Protein AF-A0A9P7G0F8-F1 (afdb_monomer_lite)

Sequence (333 aa):
MHGHRAARIDPLDLIQREEVAALDPKRYGLDDESKKYNVNGILWTKSLDDGVEQTEEWWTLGQITRHLRSVYVGRIAHEYMHSPSKTERLWFAHLLESEALPQAQDPASASAIEKKRHIHRLLARSEVLDNFLQLKFPNLKRYGLEGGESMIPALDSLFSSASLGGIGHIILGMPHRGRLNLLTDLLQFSPTALFNKIKGGSELPEDLGAEGDVLSHLVSSPTLNYGGTDPLKVSLLPNPSHLEAVNPVALGKTRAKQYSLLKTSPDDCELGDKVMCVQLHGDASFSGQGVIMEGLGLSVVSSSIDSSVANLDIQATYPTTPAVEQSISWSSA

Foldseek 3Di:
DCLLLQAAQDPVPPDDGDDDPVLDCVVVVQDFQADKDFCPPPAQAAAPPDDDPDDGDIHGNVRVSVLVCLQDRYNDHDDDPPPPDPVSVVVVRNVSSHVSPPDPPDCPDPVVVVLVVVLVVQLVLLVVVVVVCCVPPVPDPQLGCVVPSSVRSVVVVVQLVCQQLQAQEEQEEEFRHNPVSCCVRPQVNDPVLLVCVSVVHDNDDVVVVDDGDHSSQDWGFDFDDNPHPHTHTYTYHGDDNLFPPCVVVLFVVQLVVQVVVCVVDDPPDDQASHYAYEYEHELLCLQQPCVNVVSVVQCPDPSGRPHHYHYHYGHDDDPDDSVRRDPDDGSPD

Structure (mmCIF, N/CA/C/O backbone):
data_AF-A0A9P7G0F8-F1
#
_entry.id   AF-A0A9P7G0F8-F1
#
loop_
_atom_site.group_PDB
_atom_site.id
_atom_site.type_symbol
_atom_site.label_atom_id
_atom_site.label_alt_id
_atom_site.label_comp_id
_atom_site.label_asym_id
_atom_site.label_entity_id
_atom_site.label_seq_id
_atom_site.pdbx_PDB_ins_code
_atom_site.Cartn_x
_atom_site.Cartn_y
_atom_site.Cartn_z
_atom_site.occupancy
_atom_site.B_iso_or_equiv
_atom_site.auth_seq_id
_atom_site.auth_comp_id
_atom_site.auth_asym_id
_atom_site.auth_atom_id
_atom_site.pdbx_PDB_model_num
ATOM 1 N N . MET A 1 1 ? 7.052 0.122 -21.381 1.00 84.56 1 MET A N 1
ATOM 2 C CA . MET A 1 1 ? 5.606 -0.118 -21.626 1.00 84.56 1 MET A CA 1
ATOM 3 C C . MET A 1 1 ? 5.156 -1.530 -21.248 1.00 84.56 1 MET A C 1
ATOM 5 O O . MET A 1 1 ? 4.275 -1.627 -20.417 1.00 84.56 1 MET A O 1
ATOM 9 N N . HIS A 1 2 ? 5.728 -2.612 -21.799 1.00 92.12 2 HIS A N 1
ATOM 10 C CA . HIS A 1 2 ? 5.207 -3.982 -21.582 1.00 92.12 2 HIS A CA 1
ATOM 11 C C . HIS A 1 2 ? 5.994 -4.852 -20.586 1.00 92.12 2 HIS A C 1
ATOM 13 O O . HIS A 1 2 ? 5.715 -6.042 -20.473 1.00 92.12 2 HIS A O 1
ATOM 19 N N . GLY A 1 3 ? 6.982 -4.293 -19.879 1.00 91.00 3 GLY A N 1
ATOM 20 C CA . GLY A 1 3 ? 7.832 -5.070 -18.967 1.00 91.00 3 GLY A CA 1
ATOM 21 C C . GLY A 1 3 ? 7.060 -5.738 -17.825 1.00 91.00 3 GLY A C 1
ATOM 22 O O . GLY A 1 3 ? 7.330 -6.897 -17.520 1.00 91.00 3 GLY A O 1
ATOM 23 N N . HIS A 1 4 ? 6.029 -5.066 -17.293 1.00 90.94 4 HIS A N 1
ATOM 24 C CA . HIS A 1 4 ? 5.170 -5.579 -16.218 1.00 90.94 4 HIS A CA 1
ATOM 25 C C . HIS A 1 4 ? 4.582 -6.966 -16.526 1.00 90.94 4 HIS A C 1
ATOM 27 O O . HIS A 1 4 ? 4.508 -7.812 -15.642 1.00 90.94 4 HIS A O 1
ATOM 33 N N . ARG A 1 5 ? 4.253 -7.249 -17.796 1.00 90.31 5 ARG A N 1
ATOM 34 C CA . ARG A 1 5 ? 3.688 -8.540 -18.232 1.00 90.31 5 ARG A CA 1
ATOM 35 C C . ARG A 1 5 ? 4.656 -9.711 -18.057 1.00 90.31 5 ARG A C 1
ATOM 37 O O . ARG A 1 5 ? 4.222 -10.851 -17.948 1.00 90.31 5 ARG A O 1
ATOM 44 N N . ALA A 1 6 ? 5.960 -9.437 -18.051 1.00 91.25 6 ALA A N 1
ATOM 45 C CA . ALA A 1 6 ? 7.007 -10.439 -17.881 1.00 91.25 6 ALA A CA 1
ATOM 46 C C . ALA A 1 6 ? 7.604 -10.453 -16.457 1.00 91.25 6 ALA A C 1
ATOM 48 O O . ALA A 1 6 ? 8.442 -11.308 -16.161 1.00 91.25 6 ALA A O 1
ATOM 49 N N . ALA A 1 7 ? 7.219 -9.512 -15.589 1.00 90.50 7 ALA A N 1
ATOM 50 C CA . ALA A 1 7 ? 7.767 -9.368 -14.242 1.00 90.50 7 ALA A CA 1
ATOM 51 C C . ALA A 1 7 ? 7.328 -10.511 -13.314 1.00 90.50 7 ALA A C 1
ATOM 53 O O . ALA A 1 7 ? 6.212 -11.014 -13.410 1.00 90.50 7 ALA A O 1
ATOM 54 N N . ARG A 1 8 ? 8.196 -10.913 -12.380 1.00 89.00 8 ARG A N 1
ATOM 55 C CA . ARG A 1 8 ? 7.973 -12.022 -11.438 1.00 89.00 8 ARG A CA 1
ATOM 56 C C . ARG A 1 8 ? 7.353 -11.538 -10.131 1.00 89.00 8 ARG A C 1
ATOM 58 O O . ARG A 1 8 ? 8.048 -11.416 -9.127 1.00 89.00 8 ARG A O 1
ATOM 65 N N . ILE A 1 9 ? 6.057 -11.259 -10.177 1.00 88.62 9 ILE A N 1
ATOM 66 C CA . ILE A 1 9 ? 5.298 -10.666 -9.062 1.00 88.62 9 ILE A CA 1
ATOM 67 C C . ILE A 1 9 ? 4.368 -11.639 -8.327 1.00 88.62 9 ILE A C 1
ATOM 69 O O . ILE A 1 9 ? 3.873 -11.307 -7.261 1.00 88.62 9 ILE A O 1
ATOM 73 N N . ASP A 1 10 ? 4.156 -12.836 -8.874 1.00 88.75 10 ASP A N 1
ATOM 74 C CA . ASP A 1 10 ? 3.367 -13.894 -8.231 1.00 88.75 10 ASP A CA 1
ATOM 75 C C . ASP A 1 10 ? 4.274 -14.704 -7.284 1.00 88.75 10 ASP A C 1
ATOM 77 O O . ASP A 1 10 ? 5.183 -15.383 -7.776 1.00 88.75 10 ASP A O 1
ATOM 81 N N . PRO A 1 11 ? 4.074 -14.638 -5.954 1.00 87.19 11 PRO A N 1
ATOM 82 C CA . PRO A 1 11 ? 4.880 -15.390 -4.996 1.00 87.19 11 PRO A CA 1
ATOM 83 C C . PRO A 1 11 ? 4.592 -16.898 -5.014 1.00 87.19 11 PRO A C 1
ATOM 85 O O . PRO A 1 11 ? 5.414 -17.667 -4.515 1.00 87.19 11 PRO A O 1
ATOM 88 N N . LEU A 1 12 ? 3.454 -17.326 -5.569 1.00 87.62 12 LEU A N 1
ATOM 89 C CA . LEU A 1 12 ? 3.057 -18.732 -5.681 1.00 87.62 12 LEU A CA 1
ATOM 90 C C . LEU A 1 12 ? 3.463 -19.353 -7.026 1.00 87.62 12 LEU A C 1
ATOM 92 O O . LEU A 1 12 ? 3.422 -20.574 -7.162 1.00 87.62 12 LEU A O 1
ATOM 96 N N . ASP A 1 13 ? 3.854 -18.519 -7.995 1.00 85.25 13 ASP A N 1
ATOM 97 C CA . ASP A 1 13 ? 4.217 -18.903 -9.368 1.00 85.25 13 ASP A CA 1
ATOM 98 C C . ASP A 1 13 ? 3.146 -19.781 -10.052 1.00 85.25 13 ASP A C 1
ATOM 100 O O . ASP A 1 13 ? 3.443 -20.710 -10.802 1.00 85.25 13 ASP A O 1
ATOM 104 N N . LEU A 1 14 ? 1.870 -19.493 -9.770 1.00 83.81 14 LEU A N 1
ATOM 105 C CA . LEU A 1 14 ? 0.713 -20.188 -10.339 1.00 83.81 14 LEU A CA 1
ATOM 106 C C . LEU A 1 14 ? 0.370 -19.662 -11.735 1.00 83.81 14 LEU A C 1
ATOM 108 O O . LEU A 1 14 ? -0.161 -20.400 -12.568 1.00 83.81 14 LEU A O 1
ATOM 112 N N . ILE A 1 15 ? 0.653 -18.385 -11.999 1.00 79.12 15 ILE A N 1
ATOM 113 C CA . ILE A 1 15 ? 0.350 -17.741 -13.277 1.00 79.12 15 ILE A CA 1
ATOM 114 C C . ILE A 1 15 ? 1.418 -18.112 -14.312 1.00 79.12 15 ILE A C 1
ATOM 116 O O . ILE A 1 15 ? 2.555 -17.638 -14.258 1.00 79.12 15 ILE A O 1
ATOM 120 N N . GLN A 1 16 ? 1.032 -18.897 -15.322 1.00 76.12 16 GLN A N 1
ATOM 121 C CA . GLN A 1 16 ? 1.871 -19.102 -16.504 1.00 76.12 16 GLN A CA 1
ATOM 122 C C . GLN A 1 16 ? 1.967 -17.802 -17.304 1.00 76.12 16 GLN A C 1
ATOM 124 O O . GLN A 1 16 ? 0.974 -17.306 -17.836 1.00 76.12 16 GLN A O 1
ATOM 129 N N . ARG A 1 17 ? 3.176 -17.244 -17.394 1.00 78.69 17 ARG A N 1
ATOM 130 C CA . ARG A 1 17 ? 3.427 -16.022 -18.162 1.00 78.69 17 ARG A CA 1
ATOM 131 C C . ARG A 1 17 ? 3.793 -16.362 -19.597 1.00 78.69 17 ARG A C 1
ATOM 133 O O . ARG A 1 17 ? 4.791 -17.037 -19.842 1.00 78.69 17 ARG A O 1
ATOM 140 N N . GLU A 1 18 ? 3.004 -15.852 -20.533 1.00 81.44 18 GLU A N 1
ATOM 141 C CA . GLU A 1 18 ? 3.332 -15.920 -21.953 1.00 81.44 18 GLU A CA 1
ATOM 142 C C . GLU A 1 18 ? 4.575 -15.090 -22.280 1.00 81.44 18 GLU A C 1
ATOM 144 O O . GLU A 1 18 ? 4.886 -14.083 -21.632 1.00 81.44 18 GLU A O 1
ATOM 149 N N . GLU A 1 19 ? 5.275 -15.492 -23.338 1.00 83.38 19 GLU A N 1
ATOM 150 C CA . GLU A 1 19 ? 6.363 -14.694 -23.873 1.00 83.38 19 GLU A CA 1
ATOM 151 C C . GLU A 1 19 ? 5.829 -13.361 -24.414 1.00 83.38 19 GLU A C 1
ATOM 153 O O . GLU A 1 19 ? 4.961 -13.294 -25.288 1.00 83.38 19 GLU A O 1
ATOM 158 N N . VAL A 1 20 ? 6.369 -12.261 -23.897 1.00 91.50 20 VAL A N 1
ATOM 159 C CA . VAL A 1 20 ? 5.960 -10.924 -24.319 1.00 91.50 20 VAL A CA 1
AT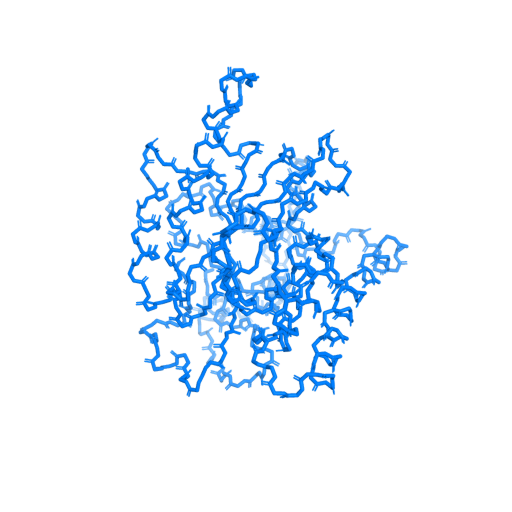OM 160 C C . VAL A 1 20 ? 6.731 -10.555 -25.581 1.00 91.50 20 VAL A C 1
ATOM 162 O O . VAL A 1 20 ? 7.825 -10.002 -25.509 1.00 91.50 20 VAL A O 1
ATOM 165 N N . ALA A 1 21 ? 6.134 -10.799 -26.749 1.00 91.25 21 ALA A N 1
ATOM 166 C CA . ALA A 1 21 ? 6.748 -10.539 -28.059 1.00 91.25 21 ALA A CA 1
ATOM 167 C C . ALA A 1 21 ? 7.187 -9.076 -28.295 1.00 91.25 21 ALA A C 1
ATOM 169 O O . ALA A 1 21 ? 7.933 -8.797 -29.228 1.00 91.25 21 ALA A O 1
ATOM 170 N N . ALA A 1 22 ? 6.700 -8.124 -27.493 1.00 91.06 22 ALA A N 1
ATOM 171 C CA . ALA A 1 22 ? 7.140 -6.726 -27.531 1.00 91.06 22 ALA A CA 1
ATOM 172 C C . ALA A 1 22 ? 8.469 -6.479 -26.787 1.00 91.06 22 ALA A C 1
ATOM 174 O O . ALA A 1 22 ? 9.010 -5.380 -26.852 1.00 91.06 22 ALA A O 1
ATOM 175 N N . LEU A 1 23 ? 8.980 -7.473 -26.054 1.00 91.62 23 LEU A N 1
ATOM 176 C CA . LEU A 1 23 ? 10.266 -7.417 -25.354 1.00 91.62 23 LEU A CA 1
ATOM 177 C C . LEU A 1 23 ? 11.395 -8.111 -26.130 1.00 91.62 23 LEU A C 1
ATOM 179 O O . LEU A 1 23 ? 12.522 -8.099 -25.643 1.00 91.62 23 LEU A O 1
ATOM 183 N N . ASP A 1 24 ? 11.112 -8.721 -27.288 1.00 91.81 24 ASP A N 1
ATOM 184 C CA . ASP A 1 24 ? 12.127 -9.335 -28.152 1.00 91.81 24 ASP A CA 1
ATOM 185 C C . ASP A 1 24 ? 12.817 -8.262 -29.019 1.00 91.81 24 ASP A C 1
ATOM 187 O O . ASP A 1 24 ? 12.178 -7.707 -29.923 1.00 91.81 24 ASP A O 1
ATOM 191 N N . PRO A 1 25 ? 14.115 -7.970 -28.797 1.00 91.50 25 PRO A N 1
ATOM 192 C CA . PRO A 1 25 ? 14.848 -6.974 -29.577 1.00 91.50 25 PRO A CA 1
ATOM 193 C C . PRO A 1 25 ? 14.917 -7.308 -31.076 1.00 91.50 25 PRO A C 1
ATOM 195 O O . PRO A 1 25 ? 14.911 -6.397 -31.911 1.00 91.50 25 PRO A O 1
ATOM 198 N N . LYS A 1 26 ? 14.893 -8.597 -31.447 1.00 92.50 26 LYS A N 1
ATOM 199 C CA . LYS A 1 26 ? 15.004 -9.040 -32.848 1.00 92.50 26 LYS A CA 1
ATOM 200 C C . LYS A 1 26 ? 13.856 -8.525 -33.705 1.00 92.50 26 LYS A C 1
ATOM 202 O O . LYS A 1 26 ? 14.052 -8.211 -34.878 1.00 92.50 26 LYS A O 1
ATOM 207 N N . ARG A 1 27 ? 12.673 -8.354 -33.110 1.00 92.62 27 ARG A N 1
ATOM 208 C CA . ARG A 1 27 ? 11.493 -7.791 -33.779 1.00 92.62 27 ARG A CA 1
ATOM 209 C C . ARG A 1 27 ? 11.703 -6.352 -34.257 1.00 92.62 27 ARG A C 1
ATOM 211 O O . ARG A 1 27 ? 11.019 -5.908 -35.175 1.00 92.62 27 ARG A O 1
ATOM 218 N N . TYR A 1 28 ? 12.653 -5.643 -33.657 1.00 91.94 28 TYR A N 1
ATOM 219 C CA . TYR A 1 28 ? 12.996 -4.261 -33.978 1.00 91.94 28 TYR A CA 1
ATOM 220 C C . TYR A 1 28 ? 14.284 -4.146 -34.808 1.00 91.94 28 TYR A C 1
ATOM 222 O O . TYR A 1 28 ? 14.810 -3.047 -34.967 1.00 91.94 28 TYR A O 1
ATOM 230 N N . GLY A 1 29 ? 14.806 -5.261 -35.336 1.00 92.62 29 GLY A N 1
ATOM 231 C CA . GLY A 1 29 ? 16.074 -5.279 -36.073 1.00 92.62 29 GLY A CA 1
ATOM 232 C C . GLY A 1 29 ? 17.306 -5.105 -35.178 1.00 92.62 29 GLY A C 1
ATOM 233 O O . GLY A 1 29 ? 18.357 -4.688 -35.660 1.00 92.62 29 GLY A O 1
ATOM 234 N N . LEU A 1 30 ? 17.172 -5.388 -33.876 1.00 93.12 30 LEU A N 1
ATOM 235 C CA . LEU A 1 30 ? 18.257 -5.373 -32.897 1.00 93.12 30 LEU A CA 1
ATOM 236 C C . LEU A 1 30 ? 18.639 -6.827 -32.579 1.00 93.12 30 LEU A C 1
ATOM 238 O O . LEU A 1 30 ? 18.080 -7.442 -31.675 1.00 93.12 30 LEU A O 1
ATOM 242 N N . ASP A 1 31 ? 19.545 -7.401 -33.364 1.00 92.44 31 ASP A N 1
ATOM 243 C CA . ASP A 1 31 ? 19.931 -8.819 -33.310 1.00 92.44 31 ASP A CA 1
ATOM 244 C C . ASP A 1 31 ? 21.357 -9.060 -32.782 1.00 92.44 31 ASP A C 1
ATOM 246 O O . ASP A 1 31 ? 21.613 -10.092 -32.161 1.00 92.44 31 ASP A O 1
ATOM 250 N N . ASP A 1 32 ? 22.269 -8.107 -32.980 1.00 93.19 32 ASP A N 1
ATOM 251 C CA . ASP A 1 32 ? 23.647 -8.169 -32.486 1.00 93.19 32 ASP A CA 1
ATOM 252 C C . ASP A 1 32 ? 23.777 -7.598 -31.064 1.00 93.19 32 ASP A C 1
ATOM 254 O O . ASP A 1 32 ? 23.796 -6.381 -30.854 1.00 93.19 32 ASP A O 1
ATOM 258 N N . GLU A 1 33 ? 23.921 -8.489 -30.077 1.00 92.50 33 GLU A N 1
ATOM 259 C CA . GLU A 1 33 ? 24.108 -8.126 -28.666 1.00 92.50 33 GLU A CA 1
ATOM 260 C C . GLU A 1 33 ? 25.383 -7.310 -28.398 1.00 92.50 33 GLU A C 1
ATOM 262 O O . GLU A 1 33 ? 25.433 -6.567 -27.415 1.00 92.50 33 GLU A O 1
ATOM 267 N N . SER A 1 34 ? 26.409 -7.433 -29.247 1.00 93.44 34 SER A N 1
ATOM 268 C CA 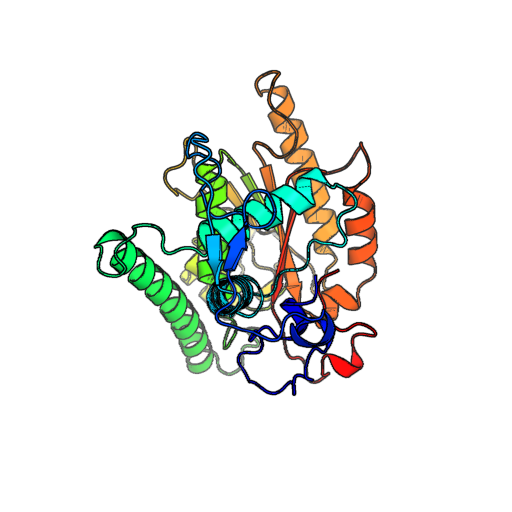. SER A 1 34 ? 27.708 -6.771 -29.080 1.00 93.44 34 SER A CA 1
ATOM 269 C C . SER A 1 34 ? 27.742 -5.358 -29.663 1.00 93.44 34 SER A C 1
ATOM 271 O O . SER A 1 34 ? 28.586 -4.541 -29.274 1.00 93.44 34 SER A O 1
ATOM 273 N N . LYS A 1 35 ? 26.798 -5.042 -30.558 1.00 95.12 35 LYS A N 1
ATOM 274 C CA . LYS A 1 35 ? 26.689 -3.730 -31.190 1.00 95.12 35 LYS A CA 1
ATOM 275 C C . LYS A 1 35 ? 26.401 -2.659 -30.146 1.00 95.12 35 LYS A C 1
ATOM 277 O O . LYS A 1 35 ? 25.535 -2.821 -29.284 1.00 95.12 35 LYS A O 1
ATOM 282 N N . LYS A 1 36 ? 27.153 -1.560 -30.228 1.00 94.19 36 LYS A N 1
ATOM 283 C CA . LYS A 1 36 ? 27.041 -0.422 -29.313 1.00 94.19 36 LYS A CA 1
ATOM 284 C C . LYS A 1 36 ? 26.079 0.630 -29.848 1.00 94.19 36 LYS A C 1
ATOM 286 O O . LYS A 1 36 ? 26.083 0.930 -31.040 1.00 94.19 36 LYS A O 1
ATOM 291 N N . TYR A 1 37 ? 25.315 1.216 -28.938 1.00 92.00 37 TYR A N 1
ATOM 292 C CA . TYR A 1 37 ? 24.358 2.282 -29.194 1.00 92.00 37 TYR A CA 1
ATOM 293 C C . TYR A 1 37 ? 24.617 3.430 -28.225 1.00 92.00 37 TYR A C 1
ATOM 295 O O . TYR A 1 37 ? 24.982 3.195 -27.071 1.00 92.00 37 TYR A O 1
ATOM 303 N N . ASN A 1 38 ? 24.432 4.658 -28.703 1.00 90.88 38 ASN A N 1
ATOM 304 C CA . ASN A 1 38 ? 24.418 5.832 -27.843 1.00 90.88 38 ASN A CA 1
ATOM 305 C C . ASN A 1 38 ? 23.118 5.807 -27.029 1.00 90.88 38 ASN A C 1
ATOM 307 O O . ASN A 1 38 ? 22.036 5.736 -27.615 1.00 90.88 38 ASN A O 1
ATOM 311 N N . VAL A 1 39 ? 23.230 5.807 -25.701 1.00 89.31 39 VAL A N 1
ATOM 312 C CA . VAL A 1 39 ? 22.077 5.715 -24.788 1.00 89.31 39 VAL A CA 1
ATOM 313 C C . VAL A 1 39 ? 21.631 7.073 -24.246 1.00 89.31 39 VAL A C 1
ATOM 315 O O . VAL A 1 39 ? 20.598 7.156 -23.580 1.00 89.31 39 VAL A O 1
ATOM 318 N N . ASN A 1 40 ? 22.356 8.147 -24.565 1.00 83.44 40 ASN A N 1
ATOM 319 C CA . ASN A 1 40 ? 22.060 9.486 -24.070 1.00 83.44 40 ASN A CA 1
ATOM 320 C C . ASN A 1 40 ? 20.680 9.964 -24.538 1.00 83.44 40 ASN A C 1
ATOM 322 O O . ASN A 1 40 ? 20.362 9.941 -25.727 1.00 83.44 40 ASN A O 1
ATOM 326 N N . GLY A 1 41 ? 19.860 10.423 -23.589 1.00 78.56 41 GLY A N 1
ATOM 327 C CA . GLY A 1 41 ? 18.493 10.882 -23.853 1.00 78.56 41 GLY A CA 1
ATOM 328 C C . GLY A 1 41 ? 17.498 9.762 -24.179 1.00 78.56 41 GLY A C 1
ATOM 329 O O . GLY A 1 41 ? 16.350 10.058 -24.508 1.00 78.56 41 GLY A O 1
ATOM 330 N N . ILE A 1 42 ? 17.930 8.498 -24.096 1.00 85.62 42 ILE A N 1
ATOM 331 C CA . ILE A 1 42 ? 17.096 7.309 -24.307 1.00 85.62 42 ILE A CA 1
ATOM 332 C C . ILE A 1 42 ? 16.960 6.517 -23.007 1.00 85.62 42 ILE A C 1
ATOM 334 O O . ILE A 1 42 ? 15.844 6.142 -22.660 1.00 85.62 42 ILE A O 1
ATOM 338 N N . LEU A 1 43 ? 18.076 6.273 -22.313 1.00 86.06 43 LEU A N 1
ATOM 339 C CA . LEU A 1 43 ? 18.111 5.645 -20.993 1.00 86.06 43 LEU A CA 1
ATOM 340 C C . LEU A 1 43 ? 18.551 6.656 -19.941 1.00 86.06 43 LEU A C 1
ATOM 342 O O . LEU A 1 43 ? 19.416 7.499 -20.200 1.00 86.06 43 LEU A O 1
ATOM 346 N N . TRP A 1 44 ? 18.001 6.529 -18.741 1.00 82.62 44 TRP A N 1
ATOM 347 C CA . TRP A 1 44 ? 18.357 7.371 -17.606 1.00 82.62 44 TRP A CA 1
ATOM 348 C C . TRP A 1 44 ? 19.330 6.632 -16.691 1.00 82.62 44 TRP A C 1
ATOM 350 O O . TRP A 1 44 ? 18.941 5.819 -15.859 1.00 82.62 44 TRP A O 1
ATOM 360 N N . THR A 1 45 ? 20.622 6.908 -16.862 1.00 73.00 45 THR A N 1
ATOM 361 C CA . THR A 1 45 ? 21.715 6.191 -16.181 1.00 73.00 45 THR A CA 1
ATOM 362 C C . THR A 1 45 ? 22.326 6.953 -15.002 1.00 73.00 45 THR A C 1
ATOM 364 O O . THR A 1 45 ? 23.262 6.471 -14.368 1.00 73.00 45 THR A O 1
ATOM 367 N N . LYS A 1 46 ? 21.818 8.147 -14.688 1.00 70.19 46 LYS A N 1
ATOM 368 C CA . LYS A 1 46 ? 22.322 9.008 -13.607 1.00 70.19 46 LYS A CA 1
ATOM 369 C C . LYS A 1 46 ? 21.176 9.453 -12.711 1.00 70.19 46 LYS A C 1
ATOM 371 O O . LYS A 1 46 ? 20.057 9.633 -13.200 1.00 70.19 46 LYS A O 1
ATOM 376 N N . SER A 1 47 ? 21.459 9.631 -11.420 1.00 62.16 47 SER A N 1
ATOM 377 C CA . SER A 1 47 ? 20.477 10.164 -10.473 1.00 62.16 47 SER A CA 1
ATOM 378 C C . SER A 1 47 ? 20.013 11.555 -10.917 1.00 62.16 47 SER A C 1
ATOM 380 O O . SER A 1 47 ? 20.760 12.278 -11.577 1.00 62.16 47 SER A O 1
ATOM 382 N N . LEU A 1 48 ? 18.789 11.939 -10.553 1.00 59.25 48 LEU A N 1
ATOM 383 C CA . LEU A 1 48 ? 18.240 13.277 -10.819 1.00 59.25 48 LEU A CA 1
ATOM 384 C C . LEU A 1 48 ? 19.107 14.404 -10.214 1.00 59.25 48 LEU A C 1
ATOM 386 O O . LEU A 1 48 ? 19.078 15.524 -10.721 1.00 59.25 48 LEU A O 1
ATOM 390 N N . ASP A 1 49 ? 19.897 14.089 -9.182 1.00 57.06 49 ASP A N 1
ATOM 391 C CA . ASP A 1 49 ? 20.719 15.041 -8.421 1.00 57.06 49 ASP A CA 1
ATOM 392 C C . ASP A 1 49 ? 22.151 15.220 -8.961 1.00 57.06 49 ASP A C 1
ATOM 394 O O . ASP A 1 49 ? 22.848 16.166 -8.583 1.00 57.06 49 ASP A O 1
ATOM 398 N N . ASP A 1 50 ? 22.609 14.336 -9.852 1.00 56.97 50 ASP A N 1
ATOM 399 C CA . ASP A 1 50 ? 23.972 14.383 -10.376 1.00 56.97 50 ASP A CA 1
ATOM 400 C C . ASP A 1 50 ? 24.039 15.353 -11.564 1.00 56.97 50 ASP A C 1
ATOM 402 O O . ASP A 1 50 ? 23.528 15.089 -12.655 1.00 56.97 50 ASP A O 1
ATOM 406 N N . GLY A 1 51 ? 24.679 16.505 -11.343 1.00 53.75 51 GLY A N 1
ATOM 407 C CA . GLY A 1 51 ? 24.890 17.543 -12.352 1.00 53.75 51 GLY A CA 1
ATOM 408 C C . GLY A 1 51 ? 25.376 16.990 -13.698 1.00 53.75 51 GLY A C 1
ATOM 409 O O . GLY A 1 51 ? 26.245 16.121 -13.782 1.00 53.75 51 GLY A O 1
ATOM 410 N N . VAL A 1 52 ? 24.789 17.504 -14.779 1.00 52.50 52 VAL A N 1
ATOM 411 C CA . VAL A 1 52 ? 24.930 16.942 -16.124 1.00 52.50 52 VAL A CA 1
ATOM 412 C C . VAL A 1 52 ? 26.268 17.339 -16.764 1.00 52.50 52 VAL A C 1
ATOM 414 O O . VAL A 1 52 ? 26.334 18.286 -17.545 1.00 52.50 52 VAL A O 1
ATOM 417 N N . GLU A 1 53 ? 27.333 16.575 -16.522 1.00 53.50 53 GLU A N 1
ATOM 418 C CA . GLU A 1 53 ? 28.401 16.451 -17.522 1.00 53.50 53 GLU A CA 1
ATOM 419 C C . GLU A 1 53 ? 27.977 15.402 -18.564 1.00 53.50 53 GLU A C 1
ATOM 421 O O . GLU A 1 53 ? 27.867 14.203 -18.281 1.00 53.50 53 GLU A O 1
ATOM 426 N N . GLN A 1 54 ? 27.669 15.882 -19.776 1.00 56.56 54 GLN A N 1
ATOM 427 C CA . GLN A 1 54 ? 27.271 15.062 -20.924 1.00 56.56 54 GLN A CA 1
ATOM 428 C C . GLN A 1 54 ? 28.501 14.420 -21.572 1.00 56.56 54 GLN A C 1
ATOM 430 O O . GLN A 1 54 ? 28.974 14.857 -22.620 1.00 56.56 54 GLN A O 1
ATOM 435 N N . THR A 1 55 ? 29.037 13.374 -20.953 1.00 61.19 55 THR A N 1
ATOM 436 C CA . THR A 1 55 ? 29.882 12.425 -21.677 1.00 61.19 55 THR A CA 1
ATOM 437 C C . THR A 1 55 ? 28.996 11.520 -22.536 1.00 61.19 55 THR A C 1
ATOM 439 O O . THR A 1 55 ? 27.879 11.168 -22.154 1.00 61.19 55 THR A O 1
ATOM 442 N N . GLU A 1 56 ? 29.447 11.178 -23.744 1.00 74.56 56 GLU A N 1
ATOM 443 C CA . GLU A 1 56 ? 28.725 10.215 -24.578 1.00 74.56 56 GLU A CA 1
ATOM 444 C C . GLU A 1 56 ? 28.775 8.820 -23.947 1.00 74.56 56 GLU A C 1
ATOM 446 O O . GLU A 1 56 ? 29.844 8.208 -23.875 1.00 74.56 56 GLU A O 1
ATOM 451 N N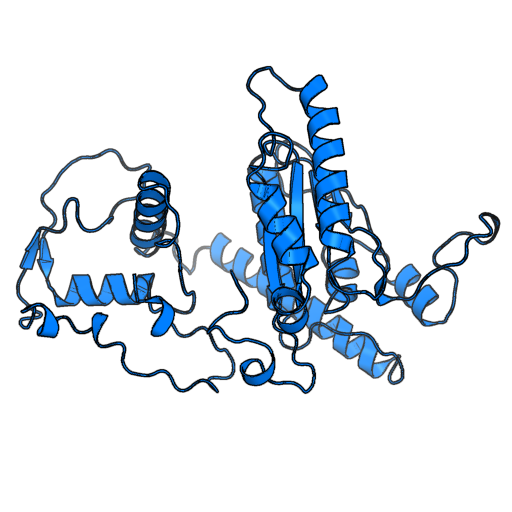 . GLU A 1 57 ? 27.627 8.298 -23.507 1.00 85.38 57 GLU A N 1
ATOM 452 C CA . GLU A 1 57 ? 27.530 6.935 -22.995 1.00 85.38 57 GLU A CA 1
ATOM 453 C C . GLU A 1 57 ? 27.112 5.976 -24.111 1.00 85.38 57 GLU A C 1
ATOM 455 O O . GLU A 1 57 ? 26.082 6.129 -24.771 1.00 85.38 57 GLU A O 1
ATOM 460 N N . TRP A 1 58 ? 27.941 4.955 -24.318 1.00 90.62 58 TRP A N 1
ATOM 461 C CA . TRP A 1 58 ? 27.752 3.948 -25.356 1.00 90.62 58 TRP A CA 1
ATOM 462 C C . TRP A 1 58 ? 27.664 2.563 -24.732 1.00 90.62 58 TRP A C 1
ATOM 464 O O . TRP A 1 58 ? 28.638 2.076 -24.150 1.00 90.62 58 TRP A O 1
ATOM 474 N N . TRP A 1 59 ? 26.515 1.908 -24.867 1.00 92.56 59 TRP A N 1
ATOM 475 C CA . TRP A 1 59 ? 26.269 0.581 -24.300 1.00 92.56 59 TRP A CA 1
ATOM 476 C C . TRP A 1 59 ? 26.041 -0.445 -25.401 1.00 92.56 59 TRP A C 1
ATOM 478 O O . TRP A 1 59 ? 25.464 -0.152 -26.446 1.00 92.56 59 TRP A O 1
ATOM 488 N N . THR A 1 60 ? 26.491 -1.672 -25.161 1.00 95.19 60 THR A N 1
ATOM 489 C CA . THR A 1 60 ? 26.138 -2.824 -25.999 1.00 95.19 60 THR A CA 1
ATOM 490 C C . THR A 1 60 ? 24.647 -3.143 -25.861 1.00 95.19 60 THR A C 1
ATOM 492 O O . THR A 1 60 ? 24.063 -2.937 -24.793 1.00 95.19 60 THR A O 1
ATOM 495 N N . LEU A 1 61 ? 24.017 -3.691 -26.902 1.00 94.31 61 LEU A N 1
ATOM 496 C CA . LEU A 1 61 ? 22.618 -4.136 -26.830 1.00 94.31 61 LEU A CA 1
ATOM 497 C C . LEU A 1 61 ? 22.386 -5.129 -25.680 1.00 94.31 61 LEU A C 1
ATOM 499 O O . LEU A 1 61 ? 21.353 -5.065 -25.010 1.00 94.31 61 LEU A O 1
ATOM 503 N N . GLY A 1 62 ? 23.360 -5.998 -25.394 1.00 93.94 62 GLY A N 1
ATOM 504 C CA . GLY A 1 62 ? 23.313 -6.902 -24.244 1.00 93.94 62 GLY A CA 1
ATOM 505 C C . GLY A 1 62 ? 23.271 -6.168 -22.895 1.00 93.94 62 GLY A C 1
ATOM 506 O O . GLY A 1 62 ? 22.522 -6.568 -22.002 1.00 93.94 62 GLY A O 1
ATOM 507 N N . GLN A 1 63 ? 24.020 -5.069 -22.738 1.00 92.38 63 GLN A N 1
ATOM 508 C CA . GLN A 1 63 ? 23.968 -4.221 -21.535 1.00 92.38 63 GLN A CA 1
ATOM 509 C C . GLN A 1 63 ? 22.614 -3.519 -21.398 1.00 92.38 63 GLN A C 1
ATOM 511 O O . GLN A 1 63 ? 22.003 -3.594 -20.333 1.00 92.38 63 GLN A O 1
ATOM 516 N N . ILE A 1 64 ? 22.123 -2.913 -22.484 1.00 92.56 64 ILE A N 1
ATOM 517 C CA . ILE A 1 64 ? 20.820 -2.230 -22.528 1.00 92.56 64 ILE A CA 1
ATOM 518 C C . ILE A 1 64 ? 19.703 -3.200 -22.134 1.00 92.56 64 ILE A C 1
ATOM 520 O O . ILE A 1 64 ? 18.919 -2.930 -21.226 1.00 92.56 64 ILE A O 1
ATOM 524 N N . THR A 1 65 ? 19.671 -4.372 -22.769 1.00 92.19 65 THR A N 1
ATOM 525 C CA . THR A 1 65 ? 18.644 -5.390 -22.526 1.00 92.19 65 THR A CA 1
ATOM 526 C C . THR A 1 65 ? 18.686 -5.887 -21.086 1.00 92.19 65 THR A C 1
ATOM 528 O O . THR A 1 65 ? 17.645 -6.020 -20.446 1.00 92.19 65 THR A O 1
ATOM 531 N N . ARG A 1 66 ? 19.880 -6.144 -20.538 1.00 91.81 66 ARG A N 1
ATOM 532 C CA . ARG A 1 66 ? 20.030 -6.602 -19.152 1.00 91.81 66 ARG A CA 1
ATOM 533 C C . ARG A 1 66 ? 19.542 -5.558 -18.152 1.00 91.81 66 ARG A C 1
ATOM 535 O O . ARG A 1 66 ? 18.824 -5.924 -17.228 1.00 91.81 66 ARG A O 1
ATOM 542 N N . HIS A 1 67 ? 19.900 -4.294 -18.361 1.00 90.81 67 HIS A N 1
ATOM 543 C CA . HIS A 1 67 ? 19.487 -3.187 -17.503 1.00 90.81 67 HIS A CA 1
ATOM 544 C C . HIS A 1 67 ? 17.967 -2.976 -17.534 1.00 90.81 67 HIS A C 1
ATOM 546 O O . HIS A 1 67 ? 17.308 -3.026 -16.499 1.00 90.81 67 HIS A O 1
ATOM 552 N N . LEU A 1 68 ? 17.368 -2.866 -18.723 1.00 91.69 68 LEU A N 1
ATOM 553 C CA . LEU A 1 68 ? 15.916 -2.705 -18.849 1.00 91.69 68 LEU A CA 1
ATOM 554 C C . LEU A 1 68 ? 15.144 -3.894 -18.263 1.00 91.69 68 LEU A C 1
ATOM 556 O O . LEU A 1 68 ? 14.078 -3.716 -17.674 1.00 91.69 68 LEU A O 1
ATOM 560 N N . ARG A 1 69 ? 15.680 -5.117 -18.373 1.00 90.94 69 ARG A N 1
ATOM 561 C CA . ARG A 1 69 ? 15.079 -6.293 -17.728 1.00 90.94 69 ARG A CA 1
ATOM 562 C C . ARG A 1 69 ? 15.211 -6.261 -16.208 1.00 90.94 69 ARG A C 1
ATOM 564 O O . ARG A 1 69 ? 14.265 -6.672 -15.545 1.00 90.94 69 ARG A O 1
ATOM 571 N N . SER A 1 70 ? 16.318 -5.774 -15.643 1.00 89.75 70 SER A N 1
ATOM 572 C CA . SER A 1 70 ? 16.421 -5.626 -14.184 1.00 89.75 70 SER A CA 1
ATOM 573 C C . SER A 1 70 ? 15.466 -4.566 -13.636 1.00 89.75 70 SER A C 1
ATOM 575 O O . SER A 1 70 ? 14.928 -4.767 -12.552 1.00 89.75 70 SER A O 1
ATOM 577 N N . VAL A 1 71 ? 15.211 -3.496 -14.397 1.00 89.94 71 VAL A N 1
ATOM 578 C CA . VAL A 1 71 ? 14.274 -2.419 -14.030 1.00 89.94 71 VAL A CA 1
ATOM 579 C C . VAL A 1 71 ? 12.818 -2.888 -14.139 1.00 89.94 71 VAL A C 1
ATOM 581 O O . VAL A 1 71 ? 12.047 -2.808 -13.186 1.00 89.94 71 VAL A O 1
ATOM 584 N N . TYR A 1 72 ? 12.421 -3.393 -15.311 1.00 91.69 72 TYR A N 1
ATOM 585 C CA . TYR A 1 72 ? 11.006 -3.566 -15.660 1.00 91.69 72 TYR A CA 1
ATOM 586 C C . TYR A 1 72 ? 10.492 -5.007 -15.589 1.00 91.69 72 TYR A C 1
ATOM 588 O O . TYR A 1 72 ? 9.286 -5.217 -15.701 1.00 91.69 72 TYR A O 1
ATOM 596 N N . VAL A 1 73 ? 11.378 -5.998 -15.441 1.00 91.19 73 VAL A N 1
ATOM 597 C CA . VAL A 1 73 ? 11.056 -7.443 -15.459 1.00 91.19 73 VAL A CA 1
ATOM 598 C C . VAL A 1 73 ? 11.533 -8.120 -14.158 1.00 91.19 73 VAL A C 1
ATOM 600 O O . VAL A 1 73 ? 11.834 -9.313 -14.111 1.00 91.19 73 VAL A O 1
ATOM 603 N N . GLY A 1 74 ? 11.633 -7.337 -13.082 1.00 88.12 74 GLY A N 1
ATOM 604 C CA . GLY A 1 74 ? 12.081 -7.780 -11.764 1.00 88.12 74 GLY A CA 1
ATOM 605 C C . GLY A 1 74 ? 10.972 -8.416 -10.921 1.00 88.12 74 GLY A C 1
ATOM 606 O O . GLY A 1 74 ? 10.049 -9.042 -11.438 1.00 88.12 74 GLY A O 1
ATOM 607 N N . ARG A 1 75 ? 11.079 -8.251 -9.596 1.00 88.06 75 ARG A N 1
ATOM 608 C CA . ARG A 1 75 ? 10.057 -8.664 -8.610 1.00 88.06 75 ARG A CA 1
ATOM 609 C C . ARG A 1 75 ? 9.020 -7.577 -8.312 1.00 88.06 75 ARG A C 1
ATOM 611 O O . ARG A 1 75 ? 8.168 -7.763 -7.455 1.00 88.06 75 ARG A O 1
ATOM 618 N N . ILE A 1 76 ? 9.130 -6.447 -9.001 1.00 89.00 76 ILE A N 1
ATOM 619 C CA . ILE A 1 76 ? 8.196 -5.327 -8.959 1.00 89.00 76 ILE A CA 1
ATOM 620 C C . ILE A 1 76 ? 7.824 -5.031 -10.411 1.00 89.00 76 ILE A C 1
ATOM 622 O O . ILE A 1 76 ? 8.695 -4.997 -11.287 1.00 89.00 76 ILE A O 1
ATOM 626 N N . ALA A 1 77 ? 6.528 -4.885 -10.664 1.00 90.19 77 ALA A N 1
ATOM 627 C CA . ALA A 1 77 ? 5.968 -4.549 -11.963 1.00 90.19 77 ALA A CA 1
ATOM 628 C C . ALA A 1 77 ? 5.500 -3.092 -11.942 1.00 90.19 77 ALA A C 1
ATOM 630 O O . ALA A 1 77 ? 4.908 -2.652 -10.963 1.00 90.19 77 ALA A O 1
ATOM 631 N N . HIS A 1 78 ? 5.764 -2.355 -13.022 1.00 90.75 78 HIS A N 1
ATOM 632 C CA . HIS A 1 78 ? 5.468 -0.926 -13.100 1.00 90.75 78 HIS A CA 1
ATOM 633 C C . HIS A 1 78 ? 4.557 -0.634 -14.295 1.00 90.75 78 HIS A C 1
ATOM 635 O O . HIS A 1 78 ? 4.893 -0.968 -15.439 1.00 90.75 78 HIS A O 1
ATOM 641 N N . GLU A 1 79 ? 3.443 0.046 -14.037 1.00 91.69 79 GLU A N 1
ATOM 642 C CA . GLU A 1 79 ? 2.527 0.568 -15.048 1.00 91.69 79 GLU A CA 1
ATOM 643 C C . GLU A 1 79 ? 2.309 2.058 -14.812 1.00 91.69 79 GLU A C 1
ATOM 645 O O . GLU A 1 79 ? 1.687 2.462 -13.844 1.00 91.69 79 GLU A O 1
ATOM 650 N N . TYR A 1 80 ? 2.852 2.886 -15.701 1.00 92.31 80 TYR A N 1
ATOM 651 C CA . TYR A 1 80 ? 2.733 4.348 -15.611 1.00 92.31 80 TYR A CA 1
ATOM 652 C C . TYR A 1 80 ? 2.473 4.997 -16.976 1.00 92.31 80 TYR A C 1
ATOM 654 O O . TYR A 1 80 ? 2.232 6.195 -17.079 1.00 92.31 80 TYR A O 1
ATOM 662 N N . MET A 1 81 ? 2.504 4.213 -18.060 1.00 92.12 81 MET A N 1
ATOM 663 C CA . MET A 1 81 ? 2.329 4.733 -19.422 1.00 92.12 81 MET A CA 1
ATOM 664 C C . MET A 1 81 ? 0.898 5.206 -19.705 1.00 92.12 81 MET A C 1
ATOM 666 O O . MET A 1 81 ? 0.700 5.928 -20.680 1.00 92.12 81 MET A O 1
ATOM 670 N N . HIS A 1 82 ? -0.070 4.807 -18.875 1.00 88.88 82 HIS A N 1
ATOM 671 C CA . HIS A 1 82 ? -1.455 5.269 -18.940 1.00 88.88 82 HIS A CA 1
ATOM 672 C C . HIS A 1 82 ? -1.619 6.710 -18.427 1.00 88.88 82 HIS A C 1
ATOM 674 O O . HIS A 1 82 ? -2.597 7.356 -18.800 1.00 88.88 82 HIS A O 1
ATOM 680 N N . SER A 1 83 ? -0.676 7.235 -17.622 1.00 89.06 83 SER A N 1
ATOM 681 C CA . SER A 1 83 ? -0.728 8.634 -17.180 1.00 89.06 83 SER A CA 1
ATOM 682 C C . SER A 1 83 ? -0.760 9.547 -18.410 1.00 89.06 83 SER A C 1
ATOM 684 O O . SER A 1 83 ? 0.056 9.360 -19.320 1.00 89.06 83 SER A O 1
ATOM 686 N N . PRO A 1 84 ? -1.666 10.540 -18.479 1.00 88.81 84 PRO A N 1
ATOM 687 C CA . PRO A 1 84 ? -1.725 11.475 -19.598 1.00 88.81 84 PRO A CA 1
ATOM 688 C C . PRO A 1 84 ? -0.513 12.422 -19.621 1.00 88.81 84 PRO A C 1
ATOM 690 O O . PRO A 1 84 ? -0.084 12.849 -20.701 1.00 88.81 84 PRO A O 1
ATOM 693 N N . SER A 1 85 ? 0.090 12.696 -18.461 1.00 91.81 85 SER A N 1
ATOM 694 C CA . SER A 1 85 ? 1.189 13.642 -18.280 1.00 91.81 85 SER A CA 1
ATOM 695 C C . SER A 1 85 ? 2.515 13.076 -18.785 1.00 91.81 85 SER A C 1
ATOM 697 O O . SER A 1 85 ? 3.055 12.095 -18.275 1.00 91.81 85 SER A O 1
ATOM 699 N N . LYS A 1 86 ? 3.097 13.723 -19.802 1.00 91.75 86 LYS A N 1
ATOM 700 C CA . LYS A 1 86 ? 4.435 13.351 -20.291 1.00 91.75 86 LYS A CA 1
ATOM 701 C C . LYS A 1 86 ? 5.497 13.528 -19.204 1.00 91.75 86 LYS A C 1
ATOM 703 O O . LYS A 1 86 ? 6.418 12.719 -19.147 1.00 91.75 86 LYS A O 1
ATOM 708 N N . THR A 1 87 ? 5.365 14.563 -18.379 1.00 92.31 87 THR A N 1
ATOM 709 C CA . THR A 1 87 ? 6.306 14.865 -17.298 1.00 92.31 87 THR A CA 1
ATOM 710 C C . THR A 1 87 ? 6.327 13.744 -16.266 1.00 92.31 87 THR A C 1
ATOM 712 O O . THR A 1 87 ? 7.403 13.249 -15.960 1.00 92.31 87 THR A O 1
ATOM 715 N N . GLU A 1 88 ? 5.163 13.262 -15.821 1.00 90.31 88 GLU A N 1
ATOM 716 C CA . GLU A 1 88 ? 5.076 12.118 -14.898 1.00 90.31 88 GLU A CA 1
ATOM 717 C C . GLU A 1 88 ? 5.668 10.852 -15.512 1.00 90.31 88 GLU A C 1
ATOM 719 O O . GLU A 1 88 ? 6.471 10.169 -14.880 1.00 90.31 88 GLU A O 1
ATOM 724 N N . ARG A 1 89 ? 5.338 10.553 -16.778 1.00 92.62 89 ARG A N 1
ATOM 725 C CA . ARG A 1 89 ? 5.892 9.374 -17.459 1.00 92.62 89 ARG A CA 1
ATOM 726 C C . ARG A 1 89 ? 7.417 9.417 -17.553 1.00 92.62 89 ARG A C 1
ATOM 728 O O . ARG A 1 89 ? 8.061 8.383 -17.401 1.00 92.62 89 ARG A O 1
ATOM 735 N N . LEU A 1 90 ? 7.989 10.589 -17.831 1.00 90.75 90 LEU A N 1
ATOM 736 C CA . LEU A 1 90 ? 9.440 10.768 -17.872 1.00 90.75 90 LEU A CA 1
ATOM 737 C C . LEU A 1 90 ? 10.057 10.685 -16.480 1.00 90.75 90 LEU A C 1
ATOM 739 O O . LEU A 1 90 ? 11.088 10.042 -16.331 1.00 90.75 90 LEU A O 1
ATOM 743 N N . TRP A 1 91 ? 9.413 11.272 -15.473 1.00 90.81 91 TRP A N 1
ATOM 744 C CA . TRP A 1 91 ? 9.859 11.194 -14.088 1.00 90.81 91 TRP A CA 1
ATOM 745 C C . TRP A 1 91 ? 9.920 9.743 -13.596 1.00 90.81 91 TRP A C 1
ATOM 747 O O . TRP A 1 91 ? 10.954 9.323 -13.086 1.00 90.81 91 TRP A O 1
ATOM 757 N N . PHE A 1 92 ? 8.878 8.940 -13.849 1.00 90.88 92 PHE A N 1
ATOM 758 C CA . PHE A 1 92 ? 8.883 7.510 -13.527 1.00 90.88 92 PHE A CA 1
ATOM 759 C C . PHE A 1 92 ? 9.985 6.752 -14.267 1.00 90.88 92 PHE A C 1
ATOM 761 O O . PHE A 1 92 ? 10.666 5.927 -13.666 1.00 90.88 92 PHE A O 1
ATOM 768 N N . ALA A 1 93 ? 10.170 7.011 -15.565 1.00 90.19 93 ALA A N 1
ATOM 769 C CA . ALA A 1 93 ? 11.240 6.370 -16.325 1.00 90.19 93 ALA A CA 1
ATOM 770 C C . ALA A 1 93 ? 12.620 6.712 -15.742 1.00 90.19 93 ALA A C 1
ATOM 772 O O . ALA A 1 93 ? 13.420 5.808 -15.521 1.00 90.19 93 ALA A O 1
ATOM 773 N N . HIS A 1 94 ? 12.863 7.988 -15.427 1.00 89.50 94 HIS A N 1
ATOM 774 C CA . HIS A 1 94 ? 14.121 8.444 -14.840 1.00 89.50 94 HIS A CA 1
ATOM 775 C C . HIS A 1 94 ? 14.360 7.793 -13.483 1.00 89.50 94 HIS A C 1
ATOM 777 O O . HIS A 1 94 ? 15.402 7.172 -13.286 1.00 89.50 94 HIS A O 1
ATOM 783 N N . LEU A 1 95 ? 13.392 7.880 -12.570 1.00 87.56 95 LEU A N 1
ATOM 784 C CA . LEU A 1 95 ? 13.493 7.303 -11.232 1.00 87.56 95 LEU A CA 1
ATOM 785 C C . LEU A 1 95 ? 13.825 5.806 -11.297 1.00 87.56 95 LEU A C 1
ATOM 787 O O . LEU A 1 95 ? 14.816 5.366 -10.725 1.00 87.56 95 LEU A O 1
ATOM 791 N N . LEU A 1 96 ? 13.044 5.033 -12.054 1.00 89.19 96 LEU A N 1
ATOM 792 C CA . LEU A 1 96 ? 13.182 3.578 -12.099 1.00 89.19 96 LEU A CA 1
ATOM 793 C C . LEU A 1 96 ? 14.492 3.125 -12.753 1.00 89.19 96 LEU A C 1
ATOM 795 O O . LEU A 1 96 ? 15.123 2.185 -12.271 1.00 89.19 96 LEU A O 1
ATOM 799 N N . GLU A 1 97 ? 14.900 3.758 -13.852 1.00 88.94 97 GLU A N 1
ATOM 800 C CA . GLU A 1 97 ? 16.128 3.387 -14.564 1.00 88.94 97 GLU A CA 1
ATOM 801 C C . GLU A 1 97 ? 17.384 3.833 -13.797 1.00 88.94 97 GLU A C 1
ATOM 803 O O . GLU A 1 97 ? 18.340 3.062 -13.687 1.00 88.94 97 GLU A O 1
ATOM 808 N N . SER A 1 98 ? 17.360 5.016 -13.173 1.00 82.44 98 SER A N 1
ATOM 809 C CA . SER A 1 98 ? 18.508 5.529 -12.414 1.00 82.44 98 SER A CA 1
ATOM 810 C C . SER A 1 98 ? 18.700 4.838 -11.060 1.00 82.44 98 SER A C 1
ATOM 812 O O . SER A 1 98 ? 19.839 4.567 -10.678 1.00 82.44 98 SER A O 1
ATOM 814 N N . GLU A 1 99 ? 17.623 4.484 -10.348 1.00 74.31 99 GLU A N 1
ATOM 815 C CA . GLU A 1 99 ? 17.709 3.771 -9.063 1.00 74.31 99 GLU A CA 1
ATOM 816 C C . GLU A 1 99 ? 18.036 2.281 -9.215 1.00 74.31 99 GLU A C 1
ATOM 818 O O . GLU A 1 99 ? 18.563 1.665 -8.288 1.00 74.31 99 GLU A O 1
ATOM 823 N N . ALA A 1 100 ? 17.745 1.681 -10.374 1.00 60.78 100 ALA A N 1
ATOM 824 C CA . ALA A 1 100 ? 18.072 0.280 -10.642 1.00 60.78 100 ALA A CA 1
ATOM 825 C C . ALA A 1 100 ? 19.561 0.044 -10.920 1.00 60.78 100 ALA A C 1
ATOM 827 O O . ALA A 1 100 ? 20.014 -1.108 -10.957 1.00 60.78 100 ALA A O 1
ATOM 828 N N . LEU A 1 101 ? 20.331 1.107 -11.149 1.00 59.31 101 LEU A N 1
ATOM 829 C CA . LEU A 1 101 ? 21.779 1.002 -11.149 1.00 59.31 101 LEU A CA 1
ATOM 830 C C . LEU A 1 101 ? 22.258 0.754 -9.719 1.00 59.31 101 LEU A C 1
ATOM 832 O O . LEU A 1 101 ? 21.643 1.251 -8.778 1.00 59.31 101 LEU A O 1
ATOM 836 N N . PRO A 1 102 ? 23.334 -0.029 -9.519 1.00 50.28 102 PRO A N 1
ATOM 837 C CA . PRO A 1 102 ? 23.870 -0.234 -8.188 1.00 50.28 102 PRO A CA 1
ATOM 838 C C . PRO A 1 102 ? 24.287 1.122 -7.614 1.00 50.28 102 PRO A C 1
ATOM 840 O O . PRO A 1 102 ? 25.370 1.627 -7.908 1.00 50.28 102 PRO A O 1
ATOM 843 N N . GLN A 1 103 ? 23.422 1.719 -6.796 1.00 51.38 103 GLN A N 1
ATOM 844 C CA . GLN A 1 103 ? 23.819 2.810 -5.929 1.00 51.38 103 GLN A CA 1
ATOM 845 C C . GLN A 1 103 ? 24.946 2.278 -5.043 1.00 51.38 103 GLN A C 1
ATOM 847 O O . GLN A 1 103 ? 24.942 1.107 -4.654 1.00 51.38 103 GLN A O 1
ATOM 852 N N . ALA A 1 104 ? 25.914 3.128 -4.712 1.00 44.84 104 ALA A N 1
ATOM 853 C CA . ALA A 1 104 ? 27.070 2.803 -3.875 1.00 44.84 104 ALA A CA 1
ATOM 854 C C . ALA A 1 104 ? 26.705 2.469 -2.406 1.00 44.84 104 ALA A C 1
ATOM 856 O O . ALA A 1 104 ? 27.479 2.722 -1.486 1.00 44.84 104 ALA A O 1
ATOM 857 N N . GLN A 1 105 ? 25.517 1.922 -2.151 1.00 53.56 105 GLN A N 1
ATOM 858 C CA . GLN A 1 105 ? 25.157 1.332 -0.878 1.00 53.56 105 GLN A CA 1
ATOM 859 C C . GLN A 1 105 ? 25.698 -0.090 -0.851 1.00 53.56 105 GLN A C 1
ATOM 861 O O . GLN A 1 105 ? 25.115 -1.019 -1.408 1.00 53.56 105 GLN A O 1
ATOM 866 N N . ASP A 1 106 ? 26.837 -0.246 -0.182 1.00 60.75 106 ASP A N 1
ATOM 867 C CA . ASP A 1 106 ? 27.377 -1.555 0.149 1.00 60.75 106 ASP A CA 1
ATOM 868 C C . ASP A 1 106 ? 26.272 -2.384 0.844 1.00 60.75 106 ASP A C 1
ATOM 870 O O . ASP A 1 106 ? 25.784 -1.989 1.913 1.00 60.75 106 ASP A O 1
ATOM 874 N N . PRO A 1 107 ? 25.836 -3.519 0.268 1.00 62.22 107 PRO A N 1
ATOM 875 C CA . PRO A 1 107 ? 24.830 -4.377 0.886 1.00 62.22 107 PRO A CA 1
ATOM 876 C C . PRO A 1 107 ? 25.300 -4.980 2.220 1.00 62.22 107 PRO A C 1
ATOM 878 O O . PRO A 1 107 ? 24.464 -5.499 2.967 1.00 62.22 107 PRO A O 1
ATOM 881 N N . ALA A 1 108 ? 26.603 -4.911 2.519 1.00 71.56 108 ALA A N 1
ATOM 882 C CA . ALA A 1 108 ? 27.210 -5.241 3.804 1.00 71.56 108 ALA A CA 1
ATOM 883 C C . ALA A 1 108 ? 27.349 -4.033 4.753 1.00 71.56 108 ALA A C 1
ATOM 885 O O . ALA A 1 108 ? 27.823 -4.196 5.879 1.00 71.56 108 ALA A O 1
ATOM 886 N N . SER A 1 109 ? 26.900 -2.838 4.354 1.00 81.12 109 SER A N 1
ATOM 887 C CA . SER A 1 109 ? 26.871 -1.677 5.243 1.00 81.12 109 SER A CA 1
ATOM 888 C C . SER A 1 109 ? 25.994 -1.944 6.470 1.00 81.12 109 SER A C 1
ATOM 890 O O . SER A 1 109 ? 24.950 -2.603 6.402 1.00 81.12 109 SER A O 1
ATOM 892 N N . ALA A 1 110 ? 26.408 -1.399 7.617 1.00 80.44 110 ALA A N 1
ATOM 893 C CA . ALA A 1 110 ? 25.691 -1.574 8.879 1.00 80.44 110 ALA A CA 1
ATOM 894 C C . ALA A 1 110 ? 24.224 -1.113 8.785 1.00 80.44 110 ALA A C 1
ATOM 896 O O . ALA A 1 110 ? 23.333 -1.823 9.247 1.00 80.44 110 ALA A O 1
ATOM 897 N N . SER A 1 111 ? 23.975 0.012 8.104 1.00 84.25 111 SER A N 1
ATOM 898 C CA . SER A 1 111 ? 22.630 0.557 7.871 1.00 84.25 111 SER A CA 1
ATOM 899 C C . SER A 1 111 ? 21.743 -0.396 7.055 1.00 84.25 111 SER A C 1
ATOM 901 O O . SER A 1 111 ? 20.614 -0.694 7.452 1.00 84.25 111 SER A O 1
ATOM 903 N N . ALA A 1 112 ? 22.264 -0.974 5.964 1.00 84.44 112 ALA A N 1
ATOM 904 C CA . ALA A 1 112 ? 21.514 -1.934 5.152 1.00 84.44 112 ALA A CA 1
ATOM 905 C C . ALA A 1 112 ? 21.169 -3.215 5.933 1.00 84.44 112 ALA A C 1
ATOM 907 O O . ALA A 1 112 ? 20.060 -3.748 5.814 1.00 84.44 112 ALA A O 1
ATOM 908 N N . ILE A 1 113 ? 22.095 -3.704 6.763 1.00 90.75 113 ILE A N 1
ATOM 909 C CA . ILE A 1 113 ? 21.853 -4.858 7.638 1.00 90.75 113 ILE A CA 1
ATOM 910 C C . ILE A 1 113 ? 20.790 -4.529 8.690 1.00 90.75 113 ILE A C 1
ATOM 912 O O . ILE A 1 113 ? 19.915 -5.354 8.961 1.00 90.75 113 ILE A O 1
ATOM 916 N N . GLU A 1 114 ? 20.839 -3.341 9.284 1.00 92.12 114 GLU A N 1
ATOM 917 C CA . GLU A 1 114 ? 19.880 -2.921 10.300 1.00 92.12 114 GLU A CA 1
ATOM 918 C C . GLU A 1 114 ? 18.467 -2.772 9.726 1.00 92.12 114 GLU A C 1
ATOM 920 O O . GLU A 1 114 ? 17.523 -3.314 10.305 1.00 92.12 114 GLU A O 1
ATOM 925 N N . LYS A 1 115 ? 18.329 -2.195 8.524 1.00 90.50 115 LYS A N 1
ATOM 926 C CA . LYS A 1 115 ? 17.055 -2.139 7.788 1.00 90.50 115 LYS A CA 1
ATOM 927 C C . LYS A 1 115 ? 16.489 -3.536 7.519 1.00 90.50 115 LYS A C 1
ATOM 929 O O . LYS A 1 115 ? 15.316 -3.787 7.788 1.00 90.50 115 LYS A O 1
ATOM 934 N N . LYS A 1 116 ? 17.320 -4.486 7.071 1.00 93.00 116 LYS A N 1
ATOM 935 C CA . LYS A 1 116 ? 16.903 -5.891 6.873 1.00 93.00 116 LYS A CA 1
ATOM 936 C C . LYS A 1 116 ? 16.455 -6.554 8.177 1.00 93.00 116 LYS A C 1
ATOM 938 O O . LYS A 1 116 ? 15.445 -7.254 8.190 1.00 93.00 116 LYS A O 1
ATOM 943 N N . ARG A 1 117 ? 17.176 -6.328 9.281 1.00 96.38 117 ARG A N 1
ATOM 944 C CA . ARG A 1 117 ? 16.799 -6.842 10.610 1.00 96.38 117 ARG A CA 1
ATOM 945 C C . ARG A 1 117 ? 15.480 -6.246 11.091 1.00 96.38 117 ARG A C 1
ATOM 947 O O . ARG A 1 117 ? 14.683 -6.974 11.671 1.00 96.38 117 ARG A O 1
ATOM 954 N N . HIS A 1 118 ? 15.249 -4.956 10.861 1.00 95.94 118 HIS A N 1
ATOM 955 C CA . HIS A 1 118 ? 13.993 -4.287 11.203 1.00 95.94 118 HIS A CA 1
ATOM 956 C C . HIS A 1 118 ? 12.810 -4.886 10.440 1.00 95.94 118 HIS A C 1
ATOM 958 O O . HIS A 1 118 ? 11.861 -5.350 11.067 1.00 95.94 118 HIS A O 1
ATOM 964 N N . ILE A 1 119 ? 12.926 -5.013 9.114 1.00 96.69 119 ILE A N 1
ATOM 965 C CA . ILE A 1 119 ? 11.913 -5.667 8.270 1.00 96.69 119 ILE A CA 1
ATOM 966 C C . ILE A 1 119 ? 11.629 -7.089 8.770 1.00 96.69 119 ILE A C 1
ATOM 968 O O . ILE A 1 119 ? 10.476 -7.446 8.991 1.00 96.69 119 ILE A O 1
ATOM 972 N N . HIS A 1 120 ? 12.671 -7.886 9.027 1.00 97.50 120 HIS A N 1
ATOM 973 C CA . HIS A 1 120 ? 12.509 -9.243 9.552 1.00 97.50 120 HIS A CA 1
ATOM 974 C C . HIS A 1 120 ? 11.775 -9.271 10.901 1.00 97.50 120 HIS A C 1
ATOM 976 O O . HIS A 1 120 ? 10.940 -10.143 11.126 1.00 97.50 120 HIS A O 1
ATOM 982 N N . ARG A 1 121 ? 12.059 -8.333 11.817 1.00 97.94 121 ARG A N 1
ATOM 983 C CA . ARG A 1 121 ? 11.349 -8.251 13.105 1.00 97.94 121 ARG A CA 1
ATOM 984 C C . ARG A 1 121 ? 9.865 -7.958 12.915 1.00 97.94 121 ARG A C 1
ATOM 986 O O . ARG A 1 121 ? 9.066 -8.557 13.624 1.00 97.94 121 ARG A O 1
ATOM 993 N N . LEU A 1 122 ? 9.504 -7.063 11.996 1.00 97.81 122 LEU A N 1
ATOM 994 C CA . LEU A 1 122 ? 8.104 -6.751 11.700 1.00 97.81 122 LEU A CA 1
ATOM 995 C C . LEU A 1 122 ? 7.366 -7.969 11.133 1.00 97.81 122 LEU A C 1
ATOM 997 O O . LEU A 1 122 ? 6.303 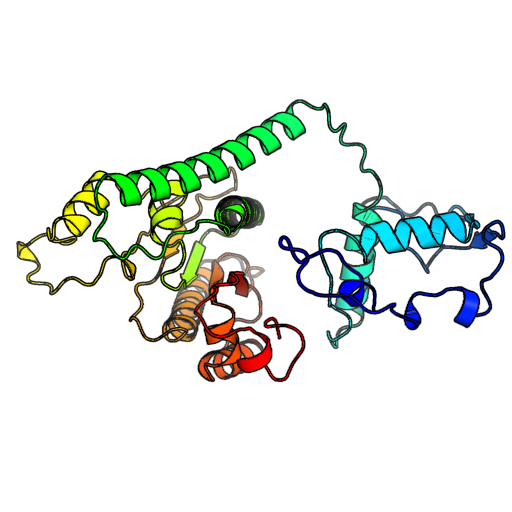-8.318 11.636 1.00 97.81 122 LEU A O 1
ATOM 1001 N N . LEU A 1 123 ? 7.972 -8.663 10.164 1.00 97.88 123 LEU A N 1
ATOM 1002 C CA . LEU A 1 123 ? 7.421 -9.901 9.601 1.00 97.88 123 LEU A CA 1
ATOM 1003 C C . LEU A 1 123 ? 7.215 -10.968 10.686 1.00 97.88 123 LEU A C 1
ATOM 1005 O O . LEU A 1 123 ? 6.115 -11.486 10.851 1.00 97.88 123 LEU A O 1
ATOM 1009 N N . ALA A 1 124 ? 8.255 -11.232 11.483 1.00 97.81 124 ALA A N 1
ATOM 1010 C CA . ALA A 1 124 ? 8.211 -12.246 12.532 1.00 97.81 124 ALA A CA 1
ATOM 1011 C C . ALA A 1 124 ? 7.186 -11.918 13.627 1.00 97.81 124 ALA A C 1
ATOM 1013 O O . ALA A 1 124 ? 6.517 -12.814 14.132 1.00 97.81 124 ALA A O 1
ATOM 1014 N N . ARG A 1 125 ? 7.039 -10.643 14.012 1.00 97.19 125 ARG A N 1
ATOM 1015 C CA . ARG A 1 125 ? 6.023 -10.223 14.989 1.00 97.19 125 ARG A CA 1
ATOM 1016 C C . ARG A 1 125 ? 4.607 -10.470 14.477 1.00 97.19 125 ARG A C 1
ATOM 1018 O O . ARG A 1 125 ? 3.808 -11.039 15.220 1.00 97.19 125 ARG A O 1
ATOM 1025 N N . SER A 1 126 ? 4.346 -10.107 13.221 1.00 96.62 126 SER A N 1
ATOM 1026 C CA . SER A 1 126 ? 3.056 -10.338 12.574 1.00 96.62 126 SER A CA 1
ATOM 1027 C C . SER A 1 126 ? 2.708 -11.829 12.558 1.00 96.62 126 SER A C 1
ATOM 1029 O O . SER A 1 126 ? 1.630 -12.214 13.004 1.00 96.62 126 SER A O 1
ATOM 1031 N N . GLU A 1 127 ? 3.640 -12.680 12.123 1.00 97.25 127 GLU A N 1
ATOM 1032 C CA . GLU A 1 127 ? 3.450 -14.136 12.083 1.00 97.25 127 GLU A CA 1
ATOM 1033 C C . GLU A 1 127 ? 3.236 -14.734 13.489 1.00 97.25 127 GLU A C 1
ATOM 1035 O O . GLU A 1 127 ? 2.356 -15.571 13.707 1.00 97.25 127 GLU A O 1
ATOM 1040 N N . VAL A 1 128 ? 4.014 -14.291 14.483 1.00 97.62 128 VAL A N 1
ATOM 1041 C CA . VAL A 1 128 ? 3.891 -14.765 15.872 1.00 97.62 128 VAL A CA 1
ATOM 1042 C C . VAL A 1 128 ? 2.533 -14.406 16.471 1.00 97.62 128 VAL A C 1
ATOM 1044 O O . VAL A 1 128 ? 1.972 -15.221 17.209 1.00 97.62 128 VAL A O 1
ATOM 1047 N N . LEU A 1 129 ? 1.985 -13.226 16.168 1.00 96.75 129 LEU A N 1
ATOM 1048 C CA . LEU A 1 129 ? 0.654 -12.837 16.631 1.00 96.75 129 LEU A CA 1
ATOM 1049 C C . LEU A 1 129 ? -0.419 -13.783 16.088 1.00 96.75 129 LEU A C 1
ATOM 1051 O O . LEU A 1 129 ? -1.229 -14.288 16.868 1.00 96.75 129 LEU A O 1
ATOM 1055 N N . ASP A 1 130 ? -0.418 -14.046 14.782 1.00 96.88 130 ASP A N 1
ATOM 1056 C CA . ASP A 1 130 ? -1.405 -14.931 14.160 1.00 96.88 130 ASP A CA 1
ATOM 1057 C C . ASP A 1 130 ? -1.306 -16.362 14.701 1.00 96.88 130 ASP A C 1
ATOM 1059 O O . ASP A 1 130 ? -2.318 -16.938 15.116 1.00 96.88 130 ASP A O 1
ATOM 1063 N N . ASN A 1 131 ? -0.086 -16.891 14.829 1.00 97.06 131 ASN A N 1
ATOM 1064 C CA . ASN A 1 131 ? 0.167 -18.191 15.451 1.00 97.06 131 ASN A CA 1
ATOM 1065 C C . ASN A 1 131 ? -0.329 -18.245 16.905 1.00 97.06 131 ASN A C 1
ATOM 1067 O O . ASN A 1 131 ? -0.955 -19.220 17.332 1.00 97.06 131 ASN A O 1
ATOM 1071 N N . PHE A 1 132 ? -0.090 -17.187 17.683 1.00 97.25 132 PHE A N 1
ATOM 1072 C CA . PHE A 1 132 ? -0.568 -17.093 19.059 1.00 97.25 132 PHE A CA 1
ATOM 1073 C C . PHE A 1 132 ? -2.099 -17.086 19.130 1.00 97.25 132 PHE A C 1
ATOM 1075 O O . PHE A 1 132 ? -2.680 -17.815 19.941 1.00 97.25 132 PHE A O 1
ATOM 1082 N N . LEU A 1 133 ? -2.760 -16.291 18.285 1.00 96.50 133 LEU A N 1
ATOM 1083 C CA . LEU A 1 133 ? -4.219 -16.210 18.235 1.00 96.50 133 LEU A CA 1
ATOM 1084 C C . LEU A 1 133 ? -4.833 -17.548 17.815 1.00 96.50 133 LEU A C 1
ATOM 1086 O O . LEU A 1 133 ? -5.789 -17.990 18.450 1.00 96.50 133 LEU A O 1
ATOM 1090 N N . GLN A 1 134 ? -4.253 -18.229 16.825 1.00 95.56 134 GLN A N 1
ATOM 1091 C CA . GLN A 1 134 ? -4.678 -19.564 16.398 1.00 95.56 134 GLN A CA 1
ATOM 1092 C C . GLN A 1 134 ? -4.584 -20.592 17.536 1.00 95.56 134 GLN A C 1
ATOM 1094 O O . GLN A 1 134 ? -5.495 -21.400 17.716 1.00 95.56 134 GLN A O 1
ATOM 1099 N N . LEU A 1 135 ? -3.506 -20.557 18.326 1.00 97.06 135 LEU A N 1
ATOM 1100 C CA . LEU A 1 135 ? -3.287 -21.487 19.438 1.00 97.06 135 LEU A CA 1
ATOM 1101 C C . LEU A 1 135 ? -4.188 -21.206 20.646 1.00 97.06 135 LEU A C 1
ATOM 1103 O O . LEU A 1 135 ? -4.683 -22.138 21.279 1.00 97.06 135 LEU A O 1
ATOM 1107 N N . LYS A 1 136 ? -4.365 -19.935 21.020 1.00 97.19 136 LYS A N 1
ATOM 1108 C CA . LYS A 1 136 ? -5.091 -19.551 22.245 1.00 97.19 136 LYS A CA 1
ATOM 1109 C C . LYS A 1 136 ? -6.583 -19.351 22.033 1.00 97.19 136 LYS A C 1
ATOM 1111 O O . LYS A 1 136 ? -7.349 -19.535 22.977 1.00 97.19 136 LYS A O 1
ATOM 1116 N N . PHE A 1 137 ? -6.990 -19.011 20.817 1.00 95.94 137 PHE A N 1
ATOM 1117 C CA . PHE A 1 137 ? -8.375 -18.736 20.455 1.00 95.94 137 PHE A CA 1
ATOM 1118 C C . PHE A 1 137 ? -8.740 -19.478 19.157 1.00 95.94 137 PHE A C 1
ATOM 1120 O O . PHE A 1 137 ? -9.063 -18.847 18.155 1.00 95.94 137 PHE A O 1
ATOM 1127 N N . PRO A 1 138 ? -8.735 -20.825 19.150 1.00 93.81 138 PRO A N 1
ATOM 1128 C CA . PRO A 1 138 ? -8.910 -21.615 17.925 1.00 93.81 138 PRO A CA 1
ATOM 1129 C C . PRO A 1 138 ? -10.263 -21.401 17.228 1.00 93.81 138 PRO A C 1
ATOM 1131 O O . PRO A 1 138 ? -10.372 -21.588 16.021 1.00 93.81 138 PRO A O 1
ATOM 1134 N N . ASN A 1 139 ? -11.288 -20.978 17.974 1.00 92.88 139 ASN A N 1
ATOM 1135 C CA . ASN A 1 139 ? -12.627 -20.702 17.443 1.00 92.88 139 ASN A CA 1
ATOM 1136 C C . ASN A 1 139 ? -12.813 -19.241 16.991 1.00 92.88 139 ASN A C 1
ATOM 1138 O O . ASN A 1 139 ? -13.894 -18.871 16.531 1.00 92.88 139 ASN A O 1
ATOM 1142 N N . LEU A 1 140 ? -11.794 -18.391 17.150 1.00 92.44 140 LEU A N 1
ATOM 1143 C CA . LEU A 1 140 ? -11.859 -16.987 16.766 1.00 92.44 140 LEU A CA 1
ATOM 1144 C C . LEU A 1 140 ? -11.624 -16.831 15.260 1.00 92.44 140 LEU A C 1
ATOM 1146 O O . LEU A 1 140 ? -10.545 -17.123 14.743 1.00 92.44 140 LEU A O 1
ATOM 1150 N N . LYS A 1 141 ? -12.602 -16.249 14.564 1.00 93.19 141 LYS A N 1
ATOM 1151 C CA . LYS A 1 141 ? -12.405 -15.733 13.205 1.00 93.19 141 LYS A CA 1
ATOM 1152 C C . LYS A 1 141 ? -11.632 -14.414 13.278 1.00 93.19 141 LYS A C 1
ATOM 1154 O O . LYS A 1 141 ? -12.212 -13.380 13.592 1.00 93.19 141 LYS A O 1
ATOM 1159 N N . ARG A 1 142 ? -10.320 -14.469 13.028 1.00 91.38 142 ARG A N 1
ATOM 1160 C CA . ARG A 1 142 ? -9.406 -13.318 13.181 1.00 91.38 142 ARG A CA 1
ATOM 1161 C C . ARG A 1 142 ? -9.087 -12.555 11.892 1.00 91.38 142 ARG A C 1
ATOM 1163 O O . ARG A 1 142 ? -8.648 -11.419 11.987 1.00 91.38 142 ARG A O 1
ATOM 1170 N N . TYR A 1 143 ? -9.304 -13.163 10.720 1.00 94.81 143 TYR A N 1
ATOM 1171 C CA . TYR A 1 143 ? -8.905 -12.604 9.417 1.00 94.81 143 TYR A CA 1
ATOM 1172 C C . TYR A 1 143 ? -7.420 -12.181 9.383 1.00 94.81 143 TYR A C 1
ATOM 1174 O O . TYR A 1 143 ? -7.102 -11.040 9.054 1.00 94.81 143 TYR A O 1
ATOM 1182 N N . GLY A 1 144 ? -6.534 -13.107 9.769 1.00 93.81 144 GLY A N 1
ATOM 1183 C CA . GLY A 1 144 ? -5.098 -12.875 9.962 1.00 93.81 144 GLY A CA 1
ATOM 1184 C C . GLY A 1 144 ? -4.343 -12.448 8.703 1.00 93.81 144 GLY A C 1
ATOM 1185 O O . GLY A 1 144 ? -4.901 -12.397 7.604 1.00 93.81 144 GLY A O 1
ATOM 1186 N N . LEU A 1 145 ? -3.059 -12.143 8.863 1.00 95.88 145 LEU A N 1
ATOM 1187 C CA . LEU A 1 145 ? -2.177 -11.671 7.793 1.00 95.88 145 LEU A CA 1
ATOM 1188 C C . LEU A 1 145 ? -1.209 -12.751 7.289 1.00 95.88 145 LEU A C 1
ATOM 1190 O O . LEU A 1 145 ? -0.257 -12.440 6.584 1.00 95.88 145 LEU A O 1
ATOM 1194 N N . GLU A 1 146 ? -1.466 -14.017 7.606 1.00 93.94 146 GLU A N 1
ATOM 1195 C CA . GLU A 1 146 ? -0.665 -15.141 7.116 1.00 93.94 146 GLU A CA 1
ATOM 1196 C C . GLU A 1 146 ? -0.574 -15.119 5.577 1.00 93.94 146 GLU A C 1
ATOM 1198 O O . GLU A 1 146 ? -1.597 -15.047 4.879 1.00 93.94 146 GLU A O 1
ATOM 1203 N N . GLY A 1 147 ? 0.656 -15.122 5.057 1.00 92.00 147 GLY A N 1
ATOM 1204 C CA . GLY A 1 147 ? 0.980 -15.011 3.630 1.00 92.00 147 GLY A CA 1
ATOM 1205 C C . GLY A 1 147 ? 0.967 -13.586 3.054 1.00 92.00 147 GLY A C 1
ATOM 1206 O O . GLY A 1 147 ? 1.289 -13.411 1.880 1.00 92.00 147 GLY A O 1
ATOM 1207 N N . GLY A 1 148 ? 0.597 -12.575 3.845 1.00 93.62 148 GLY A N 1
ATOM 1208 C CA . GLY A 1 148 ? 0.555 -11.155 3.466 1.00 93.62 148 GLY A CA 1
ATOM 1209 C C . GLY A 1 148 ? 1.375 -10.250 4.392 1.00 93.62 148 GLY A C 1
ATOM 1210 O O . GLY A 1 148 ? 1.176 -9.034 4.412 1.00 93.62 148 GLY A O 1
ATOM 1211 N N . GLU A 1 149 ? 2.284 -10.813 5.189 1.00 95.81 149 GLU A N 1
ATOM 1212 C CA . GLU A 1 149 ? 2.989 -10.132 6.281 1.00 95.81 149 GLU A CA 1
ATOM 1213 C C . GLU A 1 149 ? 3.829 -8.950 5.792 1.00 95.81 149 GLU A C 1
ATOM 1215 O O . GLU A 1 149 ? 4.043 -7.997 6.542 1.00 95.81 149 GLU A O 1
ATOM 1220 N N . SER A 1 150 ? 4.258 -8.963 4.523 1.00 95.06 150 SER A N 1
ATOM 1221 C CA . SER A 1 150 ? 4.985 -7.863 3.877 1.00 95.06 150 SER A CA 1
ATOM 1222 C C . SER A 1 150 ? 4.218 -6.540 3.857 1.00 95.06 150 SER A C 1
ATOM 1224 O O . SER A 1 150 ? 4.843 -5.491 3.705 1.00 95.06 150 SER A O 1
ATOM 1226 N N . MET A 1 151 ? 2.900 -6.557 4.078 1.00 96.06 151 MET A N 1
ATOM 1227 C CA . MET A 1 151 ? 2.102 -5.348 4.288 1.00 96.06 151 MET A CA 1
ATOM 1228 C C . MET A 1 151 ? 2.623 -4.513 5.469 1.00 96.06 151 MET A C 1
ATOM 1230 O O . MET A 1 151 ? 2.680 -3.290 5.370 1.00 96.06 151 MET A O 1
ATOM 1234 N N . ILE A 1 152 ? 3.040 -5.142 6.574 1.00 97.81 152 ILE A N 1
ATOM 1235 C CA . ILE A 1 152 ? 3.499 -4.425 7.775 1.00 97.81 152 ILE A CA 1
ATOM 1236 C C . ILE A 1 152 ? 4.769 -3.598 7.502 1.00 97.81 152 ILE A C 1
ATOM 1238 O O . ILE A 1 152 ? 4.729 -2.388 7.717 1.00 97.81 152 ILE A O 1
ATOM 1242 N N . PRO A 1 153 ? 5.884 -4.161 6.992 1.00 96.75 153 PRO A N 1
ATOM 1243 C CA . PRO A 1 153 ? 7.058 -3.356 6.656 1.00 96.75 153 PRO A CA 1
ATOM 1244 C C . PRO A 1 153 ? 6.816 -2.367 5.504 1.00 96.75 153 PRO A C 1
ATOM 1246 O O . PRO A 1 153 ? 7.487 -1.333 5.458 1.00 96.75 153 PRO A O 1
ATOM 1249 N N . ALA A 1 154 ? 5.871 -2.638 4.594 1.00 95.31 154 ALA A N 1
ATOM 1250 C CA . ALA A 1 154 ? 5.481 -1.680 3.559 1.00 95.31 154 ALA A CA 1
ATOM 1251 C C . ALA A 1 154 ? 4.812 -0.435 4.166 1.00 95.31 154 ALA A C 1
ATOM 1253 O O . ALA A 1 154 ? 5.221 0.686 3.866 1.00 95.31 154 ALA A O 1
ATOM 1254 N N . LEU A 1 155 ? 3.848 -0.620 5.076 1.00 96.94 155 LEU A N 1
ATOM 1255 C CA . LEU A 1 155 ? 3.199 0.484 5.791 1.00 96.94 155 LEU A CA 1
ATOM 1256 C C . LEU A 1 155 ? 4.162 1.226 6.720 1.00 96.94 155 LEU A C 1
ATOM 1258 O O . LEU A 1 155 ? 4.117 2.449 6.778 1.00 96.94 155 LEU A O 1
ATOM 1262 N N . ASP A 1 156 ? 5.059 0.514 7.405 1.00 97.38 156 ASP A N 1
ATOM 1263 C CA . ASP A 1 156 ? 6.094 1.135 8.239 1.00 97.38 156 ASP A CA 1
ATOM 1264 C C . ASP A 1 156 ? 7.021 2.040 7.410 1.00 97.38 156 ASP A C 1
ATOM 1266 O O . ASP A 1 156 ? 7.307 3.174 7.797 1.00 97.38 156 ASP A O 1
ATOM 1270 N N . SER A 1 157 ? 7.417 1.575 6.219 1.00 94.94 157 SER A N 1
ATOM 1271 C CA . SER A 1 157 ? 8.202 2.373 5.272 1.00 94.94 157 SER A CA 1
ATOM 1272 C C . SER A 1 157 ? 7.411 3.581 4.764 1.00 94.94 157 SER A C 1
ATOM 1274 O O . SER A 1 157 ? 7.959 4.679 4.721 1.00 94.94 157 SER A O 1
ATOM 1276 N N . LEU A 1 158 ? 6.121 3.416 4.447 1.00 94.81 158 LEU A N 1
ATOM 1277 C CA . LEU A 1 158 ? 5.240 4.515 4.038 1.00 94.81 158 LEU A CA 1
ATOM 1278 C C . LEU A 1 158 ? 5.108 5.570 5.141 1.00 94.81 158 LEU A C 1
ATOM 1280 O O . LEU A 1 158 ? 5.232 6.759 4.860 1.00 94.81 158 LEU A O 1
ATOM 1284 N N . PHE A 1 159 ? 4.903 5.162 6.396 1.00 96.44 159 PHE A N 1
ATOM 1285 C CA . PHE A 1 159 ? 4.817 6.081 7.536 1.00 96.44 159 PHE A CA 1
ATOM 1286 C C . PHE A 1 159 ? 6.132 6.827 7.756 1.00 96.44 159 PHE A C 1
ATOM 1288 O O . PHE A 1 159 ? 6.118 8.039 7.977 1.00 96.44 159 PHE A O 1
ATOM 1295 N N . SER A 1 160 ? 7.264 6.129 7.641 1.00 95.44 160 SER A N 1
ATOM 1296 C CA . SER A 1 160 ? 8.586 6.745 7.731 1.00 95.44 160 SER A CA 1
ATOM 1297 C C . SER A 1 160 ? 8.807 7.773 6.621 1.00 95.44 160 SER A C 1
ATOM 1299 O O . SER A 1 160 ? 9.129 8.922 6.922 1.00 95.44 160 SER A O 1
ATOM 1301 N N . SER A 1 161 ? 8.564 7.406 5.360 1.00 93.62 161 SER A N 1
ATOM 1302 C CA . SER A 1 161 ? 8.698 8.309 4.212 1.00 93.62 161 SER A CA 1
ATOM 1303 C C . SER A 1 161 ? 7.758 9.509 4.305 1.00 93.62 161 SER A C 1
ATOM 1305 O O . SER A 1 161 ? 8.195 10.632 4.074 1.00 93.62 161 SER A O 1
ATOM 1307 N N . ALA A 1 162 ? 6.499 9.306 4.701 1.00 92.50 162 ALA A N 1
ATOM 1308 C CA . ALA A 1 162 ? 5.538 10.389 4.888 1.00 92.50 162 ALA A CA 1
ATOM 1309 C C . ALA A 1 162 ? 5.989 11.358 5.993 1.00 92.50 162 ALA A C 1
ATOM 1311 O O . ALA A 1 162 ? 5.990 12.570 5.786 1.00 92.50 162 ALA A O 1
ATOM 1312 N N . SER A 1 163 ? 6.424 10.839 7.147 1.00 95.25 163 SER A N 1
ATOM 1313 C CA . SER A 1 163 ? 6.899 11.667 8.264 1.00 95.25 163 SER A CA 1
ATOM 1314 C C . SER A 1 163 ? 8.141 12.480 7.892 1.00 95.25 163 SER A C 1
ATOM 1316 O O . SER A 1 163 ? 8.201 13.672 8.194 1.00 95.25 163 SER A O 1
ATOM 1318 N N . LEU A 1 164 ? 9.110 11.869 7.202 1.00 94.31 164 LEU A N 1
ATOM 1319 C CA . LEU A 1 164 ? 10.305 12.561 6.707 1.00 94.31 164 LEU A CA 1
ATOM 1320 C C . LEU A 1 164 ? 9.972 13.577 5.605 1.00 94.31 164 LEU A C 1
ATOM 1322 O O . LEU A 1 164 ? 10.615 14.618 5.528 1.00 94.31 164 LEU A O 1
ATOM 1326 N N . GLY A 1 165 ? 8.938 13.308 4.804 1.00 91.38 165 GLY A N 1
ATOM 1327 C CA . GLY A 1 165 ? 8.384 14.227 3.808 1.00 91.38 165 GLY A CA 1
ATOM 1328 C C . GLY A 1 165 ? 7.537 15.365 4.389 1.00 91.38 165 GLY A C 1
ATOM 1329 O O . GLY A 1 165 ? 6.976 16.143 3.627 1.00 91.38 165 GLY A O 1
ATOM 1330 N N . GLY A 1 166 ? 7.422 15.484 5.718 1.00 91.88 166 GLY A N 1
ATOM 1331 C CA . GLY A 1 166 ? 6.714 16.585 6.379 1.00 91.88 166 GLY A CA 1
ATOM 1332 C C . GLY A 1 166 ? 5.215 16.362 6.614 1.00 91.88 166 GLY A C 1
ATOM 1333 O O . GLY A 1 166 ? 4.546 17.272 7.118 1.00 91.88 166 GLY A O 1
ATOM 1334 N N . ILE A 1 167 ? 4.692 15.165 6.321 1.00 93.25 167 ILE A N 1
ATOM 1335 C CA . ILE A 1 167 ? 3.316 14.775 6.650 1.00 93.25 167 ILE A CA 1
ATOM 1336 C C . ILE A 1 167 ? 3.194 14.601 8.166 1.00 93.25 167 ILE A C 1
ATOM 1338 O O . ILE A 1 167 ? 3.852 13.753 8.766 1.00 93.25 167 ILE A O 1
ATOM 1342 N N . GLY A 1 168 ? 2.294 15.364 8.788 1.00 94.06 168 GLY A N 1
ATOM 1343 C CA . GLY A 1 168 ? 1.988 15.253 10.219 1.00 94.06 168 GLY A CA 1
ATOM 1344 C C . GLY A 1 168 ? 0.787 14.352 10.522 1.00 94.06 168 GLY A C 1
ATOM 1345 O O . GLY A 1 168 ? 0.592 13.927 11.663 1.00 94.06 168 GLY A O 1
ATOM 1346 N N . HIS A 1 169 ? -0.041 14.046 9.519 1.00 95.88 169 HIS A N 1
ATOM 1347 C CA . HIS A 1 169 ? -1.269 13.275 9.696 1.00 95.88 169 HIS A CA 1
ATOM 1348 C C . HIS A 1 169 ? -1.485 12.232 8.599 1.00 95.88 169 HIS A C 1
ATOM 1350 O O . HIS A 1 169 ? -1.496 12.561 7.417 1.00 95.88 169 HIS A O 1
ATOM 1356 N N . ILE A 1 170 ? -1.787 10.998 9.001 1.00 96.81 170 ILE A N 1
ATOM 1357 C CA . ILE A 1 170 ? -2.289 9.952 8.105 1.00 96.81 170 ILE A CA 1
ATOM 1358 C C . ILE A 1 170 ? -3.683 9.531 8.559 1.00 96.81 170 ILE A C 1
ATOM 1360 O O . ILE A 1 170 ? -3.887 9.173 9.721 1.00 96.81 170 ILE A O 1
ATOM 1364 N N . ILE A 1 171 ? -4.647 9.562 7.645 1.00 97.69 171 ILE A N 1
ATOM 1365 C CA . ILE A 1 171 ? -5.974 8.974 7.840 1.00 97.69 171 ILE A CA 1
ATOM 1366 C C . ILE A 1 171 ? -6.005 7.649 7.089 1.00 97.69 171 ILE A C 1
ATOM 1368 O O . ILE A 1 171 ? -5.757 7.624 5.888 1.00 97.69 171 ILE A O 1
ATOM 1372 N N . LEU A 1 172 ? -6.294 6.560 7.796 1.00 96.88 172 LEU A N 1
ATOM 1373 C CA . LEU A 1 172 ? -6.195 5.208 7.260 1.00 96.88 172 LEU A CA 1
ATOM 1374 C C . LEU A 1 172 ? -7.577 4.542 7.206 1.00 96.88 172 LEU A C 1
ATOM 1376 O O . LEU A 1 172 ? -8.281 4.481 8.217 1.00 96.88 172 LEU A O 1
ATOM 1380 N N . GLY A 1 173 ? -7.968 4.059 6.028 1.00 96.50 173 GLY A N 1
ATOM 1381 C CA . GLY A 1 173 ? -9.107 3.162 5.812 1.00 96.50 173 GLY A CA 1
ATOM 1382 C C . GLY A 1 173 ? -8.595 1.756 5.513 1.00 96.50 173 GLY A C 1
ATOM 1383 O O . GLY A 1 173 ? -7.651 1.608 4.745 1.00 96.50 173 GLY A O 1
ATOM 1384 N N . MET A 1 174 ? -9.153 0.729 6.153 1.00 96.38 174 MET A N 1
ATOM 1385 C CA . MET A 1 174 ? -8.688 -0.653 5.988 1.00 96.38 174 MET A CA 1
ATOM 1386 C C . MET A 1 174 ? -9.817 -1.654 6.271 1.00 96.38 174 MET A C 1
ATOM 1388 O O . MET A 1 174 ? -10.596 -1.416 7.199 1.00 96.38 174 MET A O 1
ATOM 1392 N N . PRO A 1 175 ? -9.894 -2.786 5.543 1.00 95.88 175 PRO A N 1
ATOM 1393 C CA . PRO A 1 175 ? -10.816 -3.882 5.828 1.00 95.88 175 PRO A CA 1
ATOM 1394 C C . PRO A 1 175 ? -10.326 -4.738 7.015 1.00 95.88 175 PRO A C 1
ATOM 1396 O O . PRO A 1 175 ? -9.574 -4.289 7.882 1.00 95.88 175 PRO A O 1
ATOM 1399 N N . HIS A 1 176 ? -10.783 -5.990 7.094 1.00 96.19 176 HIS A N 1
ATOM 1400 C CA . HIS A 1 176 ? -10.456 -6.911 8.184 1.00 96.19 176 HIS A CA 1
ATOM 1401 C C . HIS A 1 176 ? -9.092 -7.617 8.042 1.00 96.19 176 HIS A C 1
ATOM 1403 O O . HIS A 1 176 ? -8.516 -7.999 9.059 1.00 96.19 176 HIS A O 1
ATOM 1409 N N . ARG A 1 177 ? -8.578 -7.827 6.815 1.00 96.00 177 ARG A N 1
ATOM 1410 C CA . ARG A 1 177 ? -7.402 -8.683 6.545 1.00 96.00 177 ARG A CA 1
ATOM 1411 C C . ARG A 1 177 ? -6.138 -8.093 7.171 1.00 96.00 177 ARG A C 1
ATOM 1413 O O . ARG A 1 177 ? -5.689 -7.034 6.758 1.00 96.00 177 ARG A O 1
ATOM 1420 N N . GLY A 1 178 ? -5.578 -8.770 8.172 1.00 96.25 178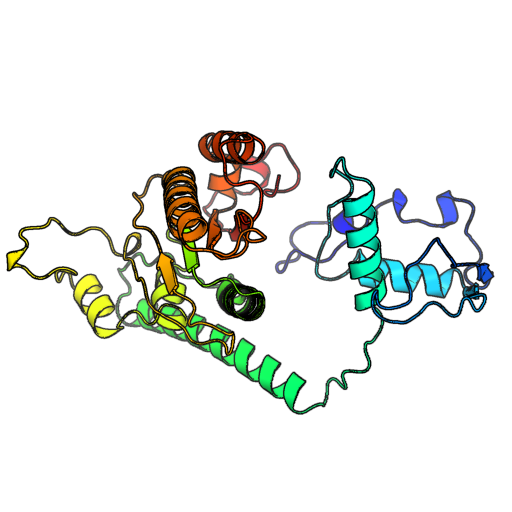 GLY A N 1
ATOM 1421 C CA . GLY A 1 178 ? -4.376 -8.329 8.884 1.00 96.25 178 GLY A CA 1
ATOM 1422 C C . GLY A 1 178 ? -4.549 -7.072 9.738 1.00 96.25 178 GLY A C 1
ATOM 1423 O O . GLY A 1 178 ? -3.562 -6.468 10.162 1.00 96.25 178 GLY A O 1
ATOM 1424 N N . ARG A 1 179 ? -5.793 -6.656 10.014 1.00 97.50 179 ARG A N 1
ATOM 1425 C CA . ARG A 1 179 ? -6.072 -5.439 10.792 1.00 97.50 179 ARG A CA 1
ATOM 1426 C C . ARG A 1 179 ? -5.539 -5.534 12.217 1.00 97.50 179 ARG A C 1
ATOM 1428 O O . ARG A 1 179 ? -5.002 -4.558 12.736 1.00 97.50 179 ARG A O 1
ATOM 1435 N N . LEU A 1 180 ? -5.678 -6.701 12.848 1.00 97.12 180 LEU A N 1
ATOM 1436 C CA . LEU A 1 180 ? -5.181 -6.922 14.206 1.00 97.12 180 LEU A CA 1
ATOM 1437 C C . LEU A 1 180 ? -3.653 -6.807 14.256 1.00 97.12 180 LEU A C 1
ATOM 1439 O O . LEU A 1 180 ? -3.139 -6.158 15.163 1.00 97.12 180 LEU A O 1
ATOM 1443 N N . ASN A 1 181 ? -2.957 -7.339 13.246 1.00 97.69 181 ASN A N 1
ATOM 1444 C CA . ASN A 1 181 ? -1.508 -7.224 13.089 1.00 97.69 181 ASN A CA 1
ATOM 1445 C C . ASN A 1 181 ? -1.097 -5.751 12.975 1.00 97.69 181 ASN A C 1
ATOM 1447 O O . ASN A 1 181 ? -0.264 -5.293 13.751 1.00 97.69 181 ASN A O 1
ATOM 1451 N N . LEU A 1 182 ? -1.741 -4.972 12.092 1.00 97.75 182 LEU A N 1
ATOM 1452 C CA . LEU A 1 182 ? -1.469 -3.534 11.964 1.00 97.75 182 LEU A CA 1
ATOM 1453 C C . LEU A 1 182 ? -1.685 -2.786 13.290 1.00 97.75 182 LEU A C 1
ATOM 1455 O O . LEU A 1 182 ? -0.843 -1.977 13.697 1.00 97.75 182 LEU A O 1
ATOM 1459 N N . LEU A 1 183 ? -2.809 -3.059 13.961 1.00 97.81 183 LEU A N 1
ATOM 1460 C CA . LEU A 1 183 ? -3.172 -2.435 15.231 1.00 97.81 183 LEU A CA 1
ATOM 1461 C C . LEU A 1 183 ? -2.090 -2.649 16.293 1.00 97.81 183 LEU A C 1
ATOM 1463 O O . LEU A 1 183 ? -1.660 -1.686 16.929 1.00 97.81 183 LEU A O 1
ATOM 1467 N N . THR A 1 184 ? -1.641 -3.888 16.485 1.00 96.56 184 THR A N 1
ATOM 1468 C CA . THR A 1 184 ? -0.670 -4.224 17.533 1.00 96.56 184 THR A CA 1
ATOM 1469 C C . THR A 1 184 ? 0.770 -3.910 17.143 1.00 96.56 184 THR A C 1
ATOM 1471 O O . THR A 1 184 ? 1.561 -3.544 18.014 1.00 96.56 184 THR A O 1
ATOM 1474 N N . ASP A 1 185 ? 1.138 -4.050 15.866 1.00 95.69 185 ASP A N 1
ATOM 1475 C CA . ASP A 1 185 ? 2.533 -3.913 15.446 1.00 95.69 185 ASP A CA 1
ATOM 1476 C C . ASP A 1 185 ? 2.962 -2.476 15.198 1.00 95.69 185 ASP A C 1
ATOM 1478 O O . ASP A 1 185 ? 4.021 -2.087 15.697 1.00 95.69 185 ASP A O 1
ATOM 1482 N N . LEU A 1 186 ? 2.143 -1.685 14.498 1.00 97.38 186 LEU A N 1
ATOM 1483 C CA . LEU A 1 186 ? 2.480 -0.297 14.163 1.00 97.38 186 LEU A CA 1
ATOM 1484 C C . LEU A 1 186 ? 1.642 0.713 14.944 1.00 97.38 186 LEU A C 1
ATOM 1486 O O . LEU A 1 186 ? 2.168 1.735 15.380 1.00 97.38 186 LEU A O 1
ATOM 1490 N N . LEU A 1 187 ? 0.350 0.442 15.166 1.00 97.75 187 LEU A N 1
ATOM 1491 C CA . LEU A 1 187 ? -0.557 1.434 15.759 1.00 97.75 187 LEU A CA 1
ATOM 1492 C C . LEU A 1 187 ? -0.627 1.404 17.294 1.00 97.75 187 LEU A C 1
ATOM 1494 O O . LEU A 1 187 ? -1.538 2.000 17.879 1.00 97.75 187 LEU A O 1
ATOM 1498 N N . GLN A 1 188 ? 0.328 0.723 17.937 1.00 96.00 188 GLN A N 1
ATOM 1499 C CA . GLN A 1 188 ? 0.508 0.665 19.393 1.00 96.00 188 GLN A CA 1
ATOM 1500 C C . GLN A 1 188 ? -0.771 0.294 20.167 1.00 96.00 188 GLN A C 1
ATOM 1502 O O . GLN A 1 188 ? -0.954 0.694 21.319 1.00 96.00 188 GLN A O 1
ATOM 1507 N N . PHE A 1 189 ? -1.679 -0.465 19.547 1.00 96.94 189 PHE A N 1
ATOM 1508 C CA . PHE A 1 189 ? -2.901 -0.904 20.202 1.00 96.94 189 PHE A CA 1
ATOM 1509 C C . PHE A 1 189 ? -2.563 -1.908 21.304 1.00 96.94 189 PHE A C 1
ATOM 1511 O O . PHE A 1 189 ? -1.805 -2.855 21.090 1.00 96.94 189 PHE A O 1
ATOM 1518 N N . SER A 1 190 ? -3.133 -1.705 22.492 1.00 96.12 190 SER A N 1
ATOM 1519 C CA . SER A 1 190 ? -2.819 -2.518 23.666 1.00 96.12 190 SER A CA 1
ATOM 1520 C C . SER A 1 190 ? -3.219 -3.984 23.454 1.00 96.12 190 SER A C 1
ATOM 1522 O O . SER A 1 190 ? -4.411 -4.266 23.285 1.00 96.12 190 SER A O 1
ATOM 1524 N N . PRO A 1 191 ? -2.276 -4.945 23.552 1.00 94.25 191 PRO A N 1
ATOM 1525 C CA . PRO A 1 191 ? -2.612 -6.366 23.506 1.00 94.25 191 PRO A CA 1
ATOM 1526 C C . PRO A 1 191 ? -3.603 -6.763 24.606 1.00 94.25 191 PRO A C 1
ATOM 1528 O O . PRO A 1 191 ? -4.488 -7.579 24.376 1.00 94.25 191 PRO A O 1
ATOM 1531 N N . THR A 1 192 ? -3.521 -6.139 25.786 1.00 95.06 192 THR A N 1
ATOM 1532 C CA . THR A 1 192 ? -4.473 -6.370 26.883 1.00 95.06 192 THR A CA 1
ATOM 1533 C C . THR A 1 192 ? -5.893 -5.972 26.488 1.00 95.06 192 THR A C 1
ATOM 1535 O O . THR A 1 192 ? -6.825 -6.737 26.731 1.00 95.06 192 THR A O 1
ATOM 1538 N N . ALA A 1 193 ? -6.064 -4.812 25.845 1.00 94.50 193 ALA A N 1
ATOM 1539 C CA . ALA A 1 193 ? -7.370 -4.366 25.359 1.00 94.50 193 ALA A CA 1
ATOM 1540 C C . ALA A 1 193 ? -7.899 -5.293 24.255 1.00 94.50 193 ALA A C 1
ATOM 1542 O O . ALA A 1 193 ? -9.066 -5.687 24.285 1.00 94.50 193 ALA A O 1
ATOM 1543 N N . LEU A 1 194 ? -7.025 -5.720 23.336 1.00 95.62 194 LEU A N 1
ATOM 1544 C CA . LEU A 1 194 ? -7.368 -6.689 22.296 1.00 95.62 194 LEU A CA 1
ATOM 1545 C C . LEU A 1 194 ? -7.861 -8.009 22.904 1.00 95.62 194 LEU A C 1
ATOM 1547 O O . LEU A 1 194 ? -8.931 -8.495 22.544 1.00 95.62 194 LEU A O 1
ATOM 1551 N N . PHE A 1 195 ? -7.122 -8.579 23.858 1.00 95.50 195 PHE A N 1
ATOM 1552 C CA . PHE A 1 195 ? -7.505 -9.837 24.500 1.00 95.50 195 PHE A CA 1
ATOM 1553 C C . PHE A 1 195 ? -8.761 -9.708 25.366 1.00 95.50 195 PHE A C 1
ATOM 1555 O O . PHE A 1 195 ? -9.524 -10.671 25.454 1.00 95.50 195 PHE A O 1
ATOM 1562 N N . ASN A 1 196 ? -9.005 -8.541 25.973 1.00 94.25 196 ASN A N 1
ATOM 1563 C CA . ASN A 1 196 ? -10.263 -8.261 26.664 1.00 94.25 196 ASN A CA 1
ATOM 1564 C C . ASN A 1 196 ? -11.444 -8.352 25.690 1.00 94.25 196 ASN A C 1
ATOM 1566 O O . ASN A 1 196 ? -12.393 -9.094 25.939 1.00 94.25 196 ASN A O 1
ATOM 1570 N N . LYS A 1 197 ? -11.331 -7.689 24.532 1.00 94.12 197 LYS A N 1
ATOM 1571 C CA . LYS A 1 197 ? -12.363 -7.716 23.493 1.00 94.12 197 LYS A CA 1
ATOM 1572 C C . LYS A 1 197 ? -12.563 -9.112 22.900 1.00 94.12 197 LYS A C 1
ATOM 1574 O O . LYS A 1 197 ? -13.698 -9.531 22.702 1.00 94.12 197 LYS A O 1
ATOM 1579 N N . ILE A 1 198 ? -11.486 -9.876 22.690 1.00 94.50 198 ILE A N 1
ATOM 1580 C CA . ILE A 1 198 ? -11.566 -11.271 22.214 1.00 94.50 198 ILE A CA 1
ATOM 1581 C C . ILE A 1 198 ? -12.368 -12.154 23.180 1.00 94.50 198 ILE A C 1
ATOM 1583 O O . ILE A 1 198 ? -13.084 -13.052 22.741 1.00 94.50 198 ILE A O 1
ATOM 1587 N N . LYS A 1 199 ? -12.286 -11.894 24.488 1.00 93.38 199 LYS A N 1
ATOM 1588 C CA . LYS A 1 199 ? -13.053 -12.615 25.516 1.00 93.38 199 LYS A CA 1
ATOM 1589 C C . LYS A 1 199 ? -14.492 -12.110 25.688 1.00 93.38 199 LYS A C 1
ATOM 1591 O O . LYS A 1 199 ? -15.188 -12.604 26.569 1.00 93.38 199 LYS A O 1
ATOM 1596 N N . GLY A 1 200 ? -14.936 -11.158 24.865 1.00 90.44 200 GLY A N 1
ATOM 1597 C CA . GLY A 1 200 ? -16.270 -10.559 24.939 1.00 90.44 200 GLY A CA 1
ATOM 1598 C C . GLY A 1 200 ? -16.375 -9.369 25.894 1.00 90.44 200 GLY A C 1
ATOM 1599 O O . GLY A 1 200 ? -17.480 -8.901 26.145 1.00 90.44 200 GLY A O 1
ATOM 1600 N N . GLY A 1 201 ? -15.254 -8.874 26.425 1.00 90.31 201 GLY A N 1
ATOM 1601 C CA . GLY A 1 201 ? -15.230 -7.632 27.190 1.00 90.31 201 GLY A CA 1
ATOM 1602 C C . GLY A 1 201 ? -15.484 -6.413 26.302 1.00 90.31 201 GLY A C 1
ATOM 1603 O O . GLY A 1 201 ? -15.213 -6.438 25.099 1.00 90.31 201 GLY A O 1
ATOM 1604 N N . SER A 1 202 ? -15.979 -5.334 26.905 1.00 88.50 202 SER A N 1
ATOM 1605 C CA . SER A 1 202 ? -16.148 -4.057 26.212 1.00 88.50 202 SER A CA 1
ATOM 1606 C C . SER A 1 202 ? -14.791 -3.414 25.893 1.00 88.50 202 SER A C 1
ATOM 1608 O O . SER A 1 202 ? -13.843 -3.472 26.680 1.00 88.50 202 SER A O 1
ATOM 1610 N N . GLU A 1 203 ? -14.697 -2.801 24.720 1.00 85.81 203 GLU A N 1
ATOM 1611 C CA . GLU A 1 203 ? -13.609 -1.926 24.284 1.00 85.81 203 GLU A CA 1
ATOM 1612 C C . GLU A 1 203 ? -13.798 -0.479 24.760 1.00 85.81 203 GLU A C 1
ATOM 1614 O O . GLU A 1 203 ? -12.861 0.317 24.693 1.00 85.81 203 GLU A O 1
ATOM 1619 N N . LEU A 1 204 ? -14.991 -0.150 25.262 1.00 86.62 204 LEU A N 1
ATOM 1620 C CA . LEU A 1 204 ? -15.344 1.151 25.818 1.00 86.62 204 LEU A CA 1
ATOM 1621 C C . LEU A 1 204 ? -15.662 1.039 27.317 1.00 86.62 204 LEU A C 1
ATOM 1623 O O . LEU A 1 204 ? -16.189 0.012 27.756 1.00 86.62 204 LEU A O 1
ATOM 1627 N N . PRO A 1 205 ? -15.384 2.089 28.104 1.00 84.50 205 PRO A N 1
ATOM 1628 C CA . PRO A 1 205 ? -15.887 2.199 29.469 1.00 84.50 205 PRO A CA 1
ATOM 1629 C C . PRO A 1 205 ? -17.413 1.999 29.539 1.00 84.50 205 PRO A C 1
ATOM 1631 O O . PRO A 1 205 ? -18.153 2.558 28.727 1.00 84.50 205 PRO A O 1
ATOM 1634 N N . GLU A 1 206 ? -17.884 1.176 30.483 1.00 81.50 206 GLU A N 1
ATOM 1635 C CA . GLU A 1 206 ? -19.306 0.797 30.604 1.00 81.50 206 GLU A CA 1
ATOM 1636 C C . GLU A 1 206 ? -20.228 1.999 30.870 1.00 81.50 206 GLU A C 1
ATOM 1638 O O . GLU A 1 206 ? -21.385 2.009 30.450 1.00 81.50 206 GLU A O 1
ATOM 1643 N N . ASP A 1 207 ? -19.709 3.042 31.517 1.00 88.38 207 ASP A N 1
ATOM 1644 C CA . ASP A 1 207 ? -20.411 4.288 31.832 1.00 88.38 207 ASP A CA 1
ATOM 1645 C C . ASP A 1 207 ? -20.799 5.105 30.593 1.00 88.38 207 ASP A C 1
ATOM 1647 O O . ASP A 1 207 ? -21.708 5.933 30.669 1.00 88.38 207 ASP A O 1
ATOM 1651 N N . LEU A 1 208 ? -20.168 4.854 29.442 1.00 86.75 208 LEU A N 1
ATOM 1652 C CA . LEU A 1 208 ? -20.520 5.514 28.184 1.00 86.75 208 LEU A CA 1
ATOM 1653 C C . LEU A 1 208 ? -21.805 4.962 27.550 1.00 86.75 208 LEU A C 1
ATOM 1655 O O . LEU A 1 208 ? -22.330 5.592 26.634 1.00 86.75 208 LEU A O 1
ATOM 1659 N N . GLY A 1 209 ? -22.306 3.802 27.997 1.00 81.44 209 GLY A N 1
ATOM 1660 C CA . GLY A 1 209 ? -23.541 3.196 27.480 1.00 81.44 209 GLY A CA 1
ATOM 1661 C C . GLY A 1 209 ? -23.518 2.892 25.976 1.00 81.44 209 GLY A C 1
ATOM 1662 O O . GLY A 1 209 ? -24.570 2.816 25.347 1.00 81.44 209 GLY A O 1
ATOM 1663 N N . ALA A 1 210 ? -22.327 2.774 25.388 1.00 84.69 210 ALA A N 1
ATOM 1664 C CA . ALA A 1 210 ? -22.151 2.549 23.963 1.00 84.69 210 ALA A CA 1
ATOM 1665 C C . ALA A 1 210 ? -22.248 1.058 23.623 1.00 84.69 210 ALA A C 1
ATOM 1667 O O . ALA A 1 210 ? -21.646 0.213 24.287 1.00 84.69 210 ALA A O 1
ATOM 1668 N N . GLU A 1 211 ? -22.956 0.745 22.541 1.00 81.44 211 GLU A N 1
ATOM 1669 C CA . GLU A 1 211 ? -22.888 -0.574 21.921 1.00 81.44 211 GLU A CA 1
ATOM 1670 C C . GLU A 1 211 ? -21.550 -0.674 21.172 1.00 81.44 211 GLU A C 1
ATOM 1672 O O . GLU A 1 211 ? -21.272 0.108 20.262 1.00 81.44 211 GLU A O 1
ATOM 1677 N N . GLY A 1 212 ? -20.673 -1.576 21.624 1.00 85.38 212 GLY A N 1
ATOM 1678 C CA . GLY A 1 212 ? -19.397 -1.849 20.960 1.00 85.38 212 GLY A CA 1
ATOM 1679 C C . GLY A 1 212 ? -19.582 -2.526 19.597 1.00 85.38 212 GLY A C 1
ATOM 1680 O O . GLY A 1 212 ? -20.695 -2.814 19.167 1.00 85.38 212 GLY A O 1
ATOM 1681 N N . ASP A 1 213 ? -18.478 -2.846 18.929 1.00 92.06 213 ASP A N 1
ATOM 1682 C CA . ASP A 1 213 ? -18.481 -3.457 17.593 1.00 92.06 213 ASP A CA 1
ATOM 1683 C C . ASP A 1 213 ? -17.648 -4.753 17.563 1.00 92.06 213 ASP A C 1
ATOM 1685 O O . ASP A 1 213 ? -17.119 -5.205 18.579 1.00 92.06 213 ASP A O 1
ATOM 1689 N N . VAL A 1 214 ? -17.538 -5.425 16.423 1.00 91.94 214 VAL A N 1
ATOM 1690 C CA . VAL A 1 214 ? -16.722 -6.637 16.279 1.00 91.94 214 VAL A CA 1
ATOM 1691 C C . VAL A 1 214 ? -15.222 -6.320 16.232 1.00 91.94 214 VAL A C 1
ATOM 1693 O O . VAL A 1 214 ? -14.787 -5.219 15.901 1.00 91.94 214 VAL A O 1
ATOM 1696 N N . LEU A 1 215 ? -14.393 -7.330 16.520 1.00 93.50 215 LEU A N 1
ATOM 1697 C CA . LEU A 1 215 ? -12.926 -7.212 16.567 1.00 93.50 215 LEU A CA 1
ATOM 1698 C C . LEU A 1 215 ? -12.310 -6.605 15.301 1.00 93.50 215 LEU A C 1
ATOM 1700 O O . LEU A 1 215 ? -11.367 -5.820 15.382 1.00 93.50 215 LEU A O 1
ATOM 1704 N N . SER A 1 216 ? -12.848 -6.954 14.134 1.00 94.38 216 SER A N 1
ATOM 1705 C CA . SER A 1 216 ? -12.367 -6.469 12.840 1.00 94.38 216 SER A CA 1
ATOM 1706 C C . SER A 1 216 ? -12.661 -4.991 12.581 1.00 94.38 216 SER A C 1
ATOM 1708 O O . SER A 1 216 ? -12.231 -4.484 11.551 1.00 94.38 216 SER A O 1
ATOM 1710 N N . HIS A 1 217 ? -13.378 -4.300 13.472 1.00 96.06 217 HIS A N 1
ATOM 1711 C CA . HIS A 1 217 ? -13.692 -2.873 13.351 1.00 96.06 217 HIS A CA 1
ATOM 1712 C C . HIS A 1 217 ? -12.953 -2.016 14.392 1.00 96.06 217 HIS A C 1
ATOM 1714 O O . HIS A 1 217 ? -13.076 -0.791 14.374 1.00 96.06 217 HIS A O 1
ATOM 1720 N N . LEU A 1 218 ? -12.131 -2.627 15.262 1.00 95.75 218 LEU A N 1
ATOM 1721 C CA . LEU A 1 218 ? -11.330 -1.908 16.259 1.00 95.75 218 LEU A CA 1
ATOM 1722 C C . LEU A 1 218 ? -10.450 -0.834 15.613 1.00 95.75 218 LEU A C 1
ATOM 1724 O O . LEU A 1 218 ? -9.952 -0.999 14.500 1.00 95.75 218 LEU A O 1
ATOM 1728 N N . VAL A 1 219 ? -10.225 0.260 16.330 1.00 95.56 219 VAL A N 1
ATOM 1729 C CA . VAL A 1 219 ? -9.496 1.433 15.834 1.00 95.56 219 VAL A CA 1
ATOM 1730 C C . VAL A 1 219 ? -8.350 1.806 16.760 1.00 95.56 219 VAL A C 1
ATOM 1732 O O . VAL A 1 219 ? -8.354 1.485 17.945 1.00 95.56 219 VAL A O 1
ATOM 1735 N N . SER A 1 220 ? -7.380 2.540 16.222 1.00 96.19 220 SER A N 1
ATOM 1736 C CA . SER A 1 220 ? -6.344 3.209 17.005 1.00 96.19 220 SER A CA 1
ATOM 1737 C C . SER A 1 220 ? -6.019 4.555 16.364 1.00 96.19 220 SER A C 1
ATOM 1739 O O . SER A 1 220 ? -6.227 4.758 15.163 1.00 96.19 220 SER A O 1
ATOM 1741 N N . SER A 1 221 ? -5.553 5.512 17.162 1.00 97.38 221 SER A N 1
ATOM 1742 C CA . SER A 1 221 ? -5.107 6.814 16.658 1.00 97.38 221 SER A CA 1
ATOM 1743 C C . SER A 1 221 ? -3.847 7.318 17.375 1.00 97.38 221 SER A C 1
ATOM 1745 O O . SER A 1 221 ? -3.911 8.358 18.042 1.00 97.38 221 SER A O 1
ATO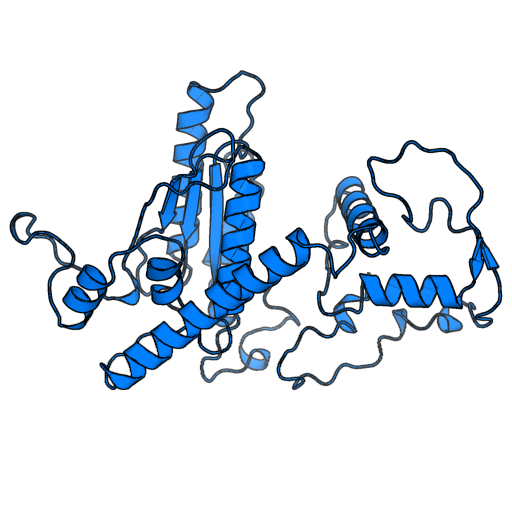M 1747 N N . PRO A 1 222 ? -2.726 6.573 17.309 1.00 97.75 222 PRO A N 1
ATOM 1748 C CA . PRO A 1 222 ? -1.512 6.919 18.030 1.00 97.75 222 PRO A CA 1
ATOM 1749 C C . PRO A 1 222 ? -0.777 8.091 17.371 1.00 97.75 222 PRO A C 1
ATOM 1751 O O . PRO A 1 222 ? -0.996 8.442 16.207 1.00 97.75 222 PRO A O 1
ATOM 1754 N N . THR A 1 223 ? 0.161 8.646 18.127 1.00 98.00 223 THR A N 1
ATOM 1755 C CA . THR A 1 223 ? 1.196 9.537 17.610 1.00 98.00 223 THR A CA 1
ATOM 1756 C C . THR A 1 223 ? 2.510 8.761 17.578 1.00 98.00 223 THR A C 1
ATOM 1758 O O . THR A 1 223 ? 2.979 8.298 18.616 1.00 98.00 223 THR A O 1
ATOM 1761 N N . LEU A 1 224 ? 3.082 8.593 16.389 1.00 96.88 224 LEU A N 1
ATOM 1762 C CA . LEU A 1 224 ? 4.296 7.825 16.122 1.00 96.88 224 LEU A CA 1
ATOM 1763 C C . LEU A 1 224 ? 5.472 8.772 15.851 1.00 96.88 224 LEU A C 1
ATOM 1765 O O . LEU A 1 224 ? 5.283 9.884 15.360 1.00 96.88 224 LEU A O 1
ATOM 1769 N N . ASN A 1 225 ? 6.693 8.334 16.156 1.00 95.56 225 ASN A N 1
ATOM 1770 C CA . ASN A 1 225 ? 7.904 9.104 15.883 1.00 95.56 225 ASN A CA 1
ATOM 1771 C C . ASN A 1 225 ? 8.802 8.340 14.906 1.00 95.56 225 ASN A C 1
ATOM 1773 O O . ASN A 1 225 ? 9.324 7.282 15.248 1.00 95.56 225 ASN A O 1
ATOM 1777 N N . TYR A 1 226 ? 8.977 8.910 13.716 1.00 94.38 226 TYR A N 1
ATOM 1778 C CA . TYR A 1 226 ? 9.824 8.385 12.644 1.00 94.38 226 TYR A CA 1
ATOM 1779 C C . TYR A 1 226 ? 11.011 9.311 12.318 1.00 94.38 226 TYR A C 1
ATOM 1781 O O . TYR A 1 226 ? 11.671 9.130 11.299 1.00 94.38 226 TYR A O 1
ATOM 1789 N N . GLY A 1 227 ? 11.299 10.300 13.173 1.00 89.00 227 GLY A N 1
ATOM 1790 C CA . GLY A 1 227 ? 12.420 11.228 12.992 1.00 89.00 227 GLY A CA 1
ATOM 1791 C C . GLY A 1 227 ? 12.162 12.389 12.025 1.00 89.00 227 GLY A C 1
ATOM 1792 O O . GLY A 1 227 ? 13.099 13.120 11.716 1.00 89.00 227 GLY A O 1
ATOM 1793 N N . GLY A 1 228 ? 10.922 12.572 11.558 1.00 87.31 228 GLY A N 1
ATOM 1794 C CA . GLY A 1 228 ? 10.502 13.788 10.858 1.00 87.31 228 GLY A CA 1
ATOM 1795 C C . GLY A 1 228 ? 10.449 15.013 11.777 1.00 87.31 228 GLY A C 1
ATOM 1796 O O . GLY A 1 228 ? 10.632 14.908 12.991 1.00 87.31 228 GLY A O 1
ATOM 1797 N N . THR A 1 229 ? 10.178 16.185 11.194 1.00 84.81 229 THR A N 1
ATOM 1798 C CA . THR A 1 229 ? 10.098 17.460 11.932 1.00 84.81 229 THR A CA 1
ATOM 1799 C C . THR A 1 229 ? 9.053 17.422 13.045 1.00 84.81 229 THR A C 1
ATOM 1801 O O . THR A 1 229 ? 9.325 17.875 14.155 1.00 84.81 229 THR A O 1
ATOM 1804 N N . ASP A 1 230 ? 7.891 16.835 12.754 1.00 88.81 230 ASP A N 1
ATOM 1805 C CA . ASP A 1 230 ? 6.776 16.696 13.685 1.00 88.81 230 ASP A CA 1
ATOM 1806 C C . ASP A 1 230 ? 6.419 15.214 13.900 1.00 88.81 230 ASP A C 1
ATOM 1808 O O . ASP A 1 230 ? 6.568 14.396 12.983 1.00 88.81 230 ASP A O 1
ATOM 1812 N N . PRO A 1 231 ? 5.898 14.839 15.085 1.00 94.69 231 PRO A N 1
ATOM 1813 C CA . PRO A 1 231 ? 5.348 13.508 15.306 1.00 94.69 231 PRO A CA 1
ATOM 1814 C C . PRO A 1 231 ? 4.179 13.202 14.360 1.00 94.69 231 PRO A C 1
ATOM 1816 O O . PRO A 1 231 ? 3.269 14.012 14.180 1.00 94.69 231 PRO A O 1
ATOM 1819 N N . LEU A 1 232 ? 4.158 11.988 13.813 1.00 97.31 232 LEU A N 1
ATOM 1820 C CA . LEU A 1 232 ? 3.155 11.540 12.855 1.00 97.31 232 LEU A CA 1
ATOM 1821 C C . LEU A 1 232 ? 1.916 11.005 13.578 1.00 97.31 232 LEU A C 1
ATOM 1823 O O . LEU A 1 232 ? 1.968 9.966 14.238 1.00 97.31 232 LEU A O 1
ATOM 1827 N N . LYS A 1 233 ? 0.764 11.660 13.422 1.00 97.94 233 LYS A N 1
ATOM 1828 C CA . LYS A 1 233 ? -0.511 11.149 13.943 1.00 97.94 233 LYS A CA 1
ATOM 1829 C C . LYS A 1 233 ? -1.210 10.281 12.902 1.00 97.94 233 LYS A C 1
ATOM 1831 O O . LYS A 1 233 ? -1.738 10.797 11.917 1.00 97.94 233 LYS A O 1
ATOM 1836 N N . VAL A 1 234 ? -1.293 8.981 13.165 1.00 98.06 234 VAL A N 1
ATOM 1837 C CA . VAL A 1 234 ? -1.991 8.014 12.303 1.00 98.06 234 VAL A CA 1
ATOM 1838 C C . VAL A 1 234 ? -3.368 7.738 12.895 1.00 98.06 234 VAL A C 1
ATOM 1840 O O . VAL A 1 234 ? -3.466 7.480 14.085 1.00 98.06 234 VAL A O 1
ATOM 1843 N N . SER A 1 235 ? -4.443 7.812 12.109 1.00 97.94 235 SER A N 1
ATOM 1844 C CA . SER A 1 235 ? -5.818 7.567 12.566 1.00 97.94 235 SER A CA 1
ATOM 1845 C C . SER A 1 235 ? -6.493 6.522 11.687 1.00 97.94 235 SER A C 1
ATOM 1847 O O . SER A 1 235 ? -6.913 6.834 10.575 1.00 97.94 235 SER A O 1
ATOM 1849 N N . LEU A 1 236 ? -6.618 5.298 12.204 1.00 98.19 236 LEU A N 1
ATOM 1850 C CA . LEU A 1 236 ? -7.383 4.233 11.560 1.00 98.19 236 LEU A CA 1
ATOM 1851 C C . LEU A 1 236 ? -8.876 4.450 11.815 1.00 98.19 236 LEU A C 1
ATOM 1853 O O . LEU A 1 236 ? -9.302 4.595 12.963 1.00 98.19 236 LEU A O 1
ATOM 1857 N N . LEU A 1 237 ? -9.665 4.491 10.745 1.00 97.56 237 LEU A N 1
ATOM 1858 C CA . LEU A 1 237 ? -11.103 4.692 10.837 1.00 97.56 237 LEU A CA 1
ATOM 1859 C C . LEU A 1 237 ? -11.860 3.431 11.262 1.00 97.56 237 LEU A C 1
ATOM 1861 O O . LEU A 1 237 ? -11.471 2.321 10.881 1.00 97.56 237 LEU A O 1
ATOM 1865 N N . PRO A 1 238 ? -12.959 3.592 12.025 1.00 96.19 238 PRO A N 1
ATOM 1866 C CA . PRO A 1 238 ? -13.927 2.522 12.186 1.00 96.19 238 PRO A CA 1
ATOM 1867 C C . PRO A 1 238 ? -14.649 2.324 10.854 1.00 96.19 238 PRO A C 1
ATOM 1869 O O . PRO A 1 238 ? -14.858 3.274 10.094 1.00 96.19 238 PRO A O 1
ATOM 1872 N N . ASN A 1 239 ? -15.036 1.090 10.572 1.00 96.69 239 ASN A N 1
ATOM 1873 C CA . ASN A 1 239 ? -15.719 0.726 9.341 1.00 96.69 239 ASN A CA 1
ATOM 1874 C C . ASN A 1 239 ? -16.734 -0.380 9.623 1.00 96.69 239 ASN A C 1
ATOM 1876 O O . ASN A 1 239 ? -16.457 -1.235 10.458 1.00 96.69 239 ASN A O 1
ATOM 1880 N N . PRO A 1 240 ? -17.873 -0.410 8.914 1.00 96.56 240 PRO A N 1
ATOM 1881 C CA . PRO A 1 240 ? -18.749 -1.570 8.938 1.00 96.56 240 PRO A CA 1
ATOM 1882 C C . PRO A 1 240 ? -18.099 -2.749 8.193 1.00 96.56 240 PRO A C 1
ATOM 1884 O O . PRO A 1 240 ? -17.081 -2.600 7.512 1.00 96.56 240 PRO A O 1
ATOM 1887 N N . SER A 1 241 ? -18.749 -3.915 8.240 1.00 96.25 241 SER A N 1
ATOM 1888 C CA . SER A 1 241 ? -18.337 -5.085 7.448 1.00 96.25 241 SER A CA 1
ATOM 1889 C C . SER A 1 241 ? -18.630 -4.948 5.945 1.00 96.25 241 SER A C 1
ATOM 1891 O O . SER A 1 241 ? -18.190 -5.787 5.165 1.00 96.25 241 SER A O 1
ATOM 1893 N N . HIS A 1 242 ? -19.360 -3.906 5.526 1.00 97.12 242 HIS A N 1
ATOM 1894 C CA . HIS A 1 242 ? -19.551 -3.568 4.115 1.00 97.12 242 HIS A CA 1
ATOM 1895 C C . HIS A 1 242 ? -18.223 -3.046 3.555 1.00 97.12 242 HIS A C 1
ATOM 1897 O O . HIS A 1 242 ? -17.829 -1.914 3.845 1.00 97.12 242 HIS A O 1
ATOM 1903 N N . LEU A 1 243 ? -17.517 -3.902 2.811 1.00 96.50 243 LEU A N 1
ATOM 1904 C CA . LEU A 1 243 ? -16.189 -3.608 2.270 1.00 96.50 243 LEU A CA 1
ATOM 1905 C C . LEU A 1 243 ? -16.208 -2.331 1.416 1.00 96.50 243 LEU A C 1
ATOM 1907 O O . LEU A 1 243 ? -17.213 -2.004 0.792 1.00 96.50 243 LEU A O 1
ATOM 1911 N N . GLU A 1 244 ? -15.096 -1.597 1.429 1.00 96.06 244 GLU A N 1
ATOM 1912 C CA . GLU A 1 244 ? -14.877 -0.321 0.721 1.00 96.06 244 GLU A CA 1
ATOM 1913 C C . GLU A 1 244 ? -15.762 0.872 1.135 1.00 96.06 244 GLU A C 1
ATOM 1915 O O . GLU A 1 244 ? -15.431 2.017 0.826 1.00 96.06 244 GLU A O 1
ATOM 1920 N N . ALA A 1 245 ? -16.825 0.674 1.925 1.00 96.69 245 ALA A N 1
ATOM 1921 C CA . ALA A 1 245 ? -17.714 1.758 2.364 1.00 96.69 245 ALA A CA 1
ATOM 1922 C C . ALA A 1 245 ? -17.002 2.845 3.198 1.00 96.69 245 ALA A C 1
ATOM 1924 O O . ALA A 1 245 ? -17.456 3.988 3.265 1.00 96.69 245 ALA A O 1
ATOM 1925 N N . VAL A 1 246 ? -15.873 2.508 3.834 1.00 96.88 246 VAL A N 1
ATOM 1926 C CA . VAL A 1 246 ? -15.061 3.456 4.615 1.00 96.88 246 VAL A CA 1
ATOM 1927 C C . VAL A 1 246 ? -14.219 4.387 3.742 1.00 96.88 246 VAL A C 1
ATOM 1929 O O . VAL A 1 246 ? -13.825 5.454 4.204 1.00 96.88 246 VAL A O 1
ATOM 1932 N N . ASN A 1 247 ? -13.962 4.044 2.482 1.00 94.12 247 ASN A N 1
ATOM 1933 C CA . ASN A 1 247 ? -13.036 4.785 1.623 1.00 94.12 247 ASN A CA 1
ATOM 1934 C C . ASN A 1 247 ? -13.470 6.239 1.386 1.00 94.12 247 ASN A C 1
ATOM 1936 O O . ASN A 1 247 ? -12.680 7.139 1.688 1.00 94.12 247 ASN A O 1
ATOM 1940 N N . PRO A 1 248 ? -14.719 6.537 0.969 1.00 93.50 248 PRO A N 1
ATOM 1941 C CA . PRO A 1 248 ? -15.167 7.925 0.859 1.00 93.50 248 PRO A CA 1
ATOM 1942 C C . PRO A 1 248 ? -15.184 8.650 2.213 1.00 93.50 248 PRO A C 1
ATOM 1944 O O . PRO A 1 248 ? -14.958 9.859 2.267 1.00 93.50 248 PRO A O 1
ATOM 1947 N N . VAL A 1 249 ? -15.382 7.932 3.325 1.00 96.06 249 VAL A N 1
ATOM 1948 C CA . VAL A 1 249 ? -15.314 8.510 4.679 1.00 96.06 249 VAL A CA 1
ATOM 1949 C C . VAL A 1 249 ? -13.874 8.901 5.035 1.00 96.06 249 VAL A C 1
ATOM 1951 O O . VAL A 1 249 ? -13.644 9.985 5.577 1.00 96.06 249 VAL A O 1
ATOM 1954 N N . ALA A 1 250 ? -12.893 8.059 4.694 1.00 94.94 250 ALA A N 1
ATOM 1955 C CA . ALA A 1 250 ? -11.467 8.330 4.864 1.00 94.94 250 ALA A CA 1
ATOM 1956 C C . ALA A 1 250 ? -11.018 9.533 4.031 1.00 94.94 250 ALA A C 1
ATOM 1958 O O . ALA A 1 250 ? -10.339 10.421 4.560 1.00 94.94 250 ALA A O 1
ATOM 1959 N N . LEU A 1 251 ? -11.476 9.621 2.779 1.00 91.62 251 LEU A N 1
ATOM 1960 C CA . LEU A 1 251 ? -11.275 10.794 1.931 1.00 91.62 251 LEU A CA 1
ATOM 1961 C C . LEU A 1 251 ? -11.902 12.030 2.592 1.00 91.62 251 LEU A C 1
ATOM 1963 O O . LEU A 1 251 ? -11.196 12.982 2.918 1.00 91.62 251 LEU A O 1
ATOM 1967 N N . GLY A 1 252 ? -13.196 12.007 2.908 1.00 92.06 252 GLY A N 1
ATOM 1968 C CA . GLY A 1 252 ? -13.889 13.144 3.523 1.00 92.06 252 GLY A CA 1
ATOM 1969 C C . GLY A 1 252 ? -13.209 13.658 4.798 1.00 92.06 252 GLY A C 1
ATOM 1970 O O . GLY A 1 252 ? -12.998 14.865 4.953 1.00 92.06 252 GLY A O 1
ATOM 1971 N N . LYS A 1 253 ? -12.778 12.755 5.690 1.00 95.25 253 LYS A N 1
ATOM 1972 C CA . LYS A 1 253 ? -12.035 13.129 6.904 1.00 95.25 253 LYS A CA 1
ATOM 1973 C C . LYS A 1 253 ? -10.660 13.710 6.586 1.00 95.25 253 LYS A C 1
ATOM 1975 O O . LYS A 1 253 ? -10.272 14.697 7.215 1.00 95.25 253 LYS A O 1
ATOM 1980 N N . THR A 1 254 ? -9.938 13.135 5.625 1.00 93.25 254 THR A N 1
ATOM 1981 C CA . THR A 1 254 ? -8.660 13.680 5.145 1.00 93.25 254 THR A CA 1
ATOM 1982 C C . THR A 1 254 ? -8.849 15.099 4.635 1.00 93.25 254 THR A C 1
ATOM 1984 O O . THR A 1 254 ? -8.166 16.006 5.107 1.00 93.25 254 THR A O 1
ATOM 1987 N N . ARG A 1 255 ? -9.841 15.328 3.770 1.00 89.44 255 ARG A N 1
ATOM 1988 C CA . ARG A 1 255 ? -10.156 16.650 3.222 1.00 89.44 255 ARG A CA 1
ATOM 1989 C C . ARG A 1 255 ? -10.479 17.663 4.314 1.00 89.44 255 ARG A C 1
ATOM 1991 O O . ARG A 1 255 ? -9.944 18.770 4.307 1.00 89.44 255 ARG A O 1
ATOM 1998 N N . ALA A 1 256 ? -11.324 17.287 5.272 1.00 92.44 256 ALA A N 1
ATOM 1999 C CA . ALA A 1 256 ? -11.668 18.151 6.397 1.00 92.44 256 ALA A CA 1
ATOM 2000 C C . ALA A 1 256 ? -10.427 18.521 7.226 1.00 92.44 256 ALA A C 1
ATOM 2002 O O . ALA A 1 256 ? -10.264 19.673 7.634 1.00 92.44 256 ALA A O 1
ATOM 2003 N N . LYS A 1 257 ? -9.520 17.560 7.443 1.00 93.06 257 LYS A N 1
ATOM 2004 C CA . LYS A 1 257 ? -8.275 17.781 8.183 1.00 93.06 257 LYS A CA 1
ATOM 2005 C C . LYS A 1 257 ? -7.297 18.669 7.412 1.00 93.06 257 LYS A C 1
ATOM 2007 O O . LYS A 1 257 ? -6.748 19.586 8.016 1.00 93.06 257 LYS A O 1
ATOM 2012 N N . GLN A 1 258 ? -7.130 18.441 6.110 1.00 90.38 258 GLN A N 1
ATOM 2013 C CA . GLN A 1 258 ? -6.340 19.297 5.222 1.00 90.38 258 GLN A CA 1
ATOM 2014 C C . GLN A 1 258 ? -6.839 20.740 5.293 1.00 90.38 258 GLN A C 1
ATOM 2016 O O . GLN A 1 258 ? -6.080 21.636 5.648 1.00 90.38 258 GLN A O 1
ATOM 2021 N N . TYR A 1 259 ? -8.137 20.954 5.064 1.00 89.44 259 TYR A N 1
ATOM 2022 C CA . TYR A 1 259 ? -8.743 22.285 5.093 1.00 89.44 259 TYR A CA 1
ATOM 2023 C C . TYR A 1 259 ? -8.577 22.983 6.449 1.00 89.44 259 TYR A C 1
ATOM 2025 O O . TYR A 1 259 ? -8.359 24.191 6.512 1.00 89.44 259 TYR A O 1
ATOM 2033 N N . SER A 1 260 ? -8.655 22.231 7.549 1.00 91.38 260 SER A N 1
ATOM 2034 C CA . SER A 1 260 ? -8.413 22.776 8.885 1.00 91.38 260 SER A CA 1
ATOM 2035 C C . SER A 1 260 ? -6.969 23.235 9.093 1.00 91.38 260 SER A C 1
ATOM 2037 O O . SER A 1 260 ? -6.775 24.213 9.807 1.00 91.38 260 SER A O 1
ATOM 2039 N N . LEU A 1 261 ? -5.979 22.527 8.541 1.00 89.94 261 LEU A N 1
ATOM 2040 C CA . LEU A 1 261 ? -4.558 22.840 8.730 1.00 89.94 261 LEU A CA 1
ATOM 2041 C C . LEU A 1 261 ? -4.060 23.913 7.765 1.00 89.94 261 LEU A C 1
ATOM 2043 O O . LEU A 1 261 ? -3.246 24.741 8.163 1.00 89.94 261 LEU A O 1
ATOM 2047 N N . LEU A 1 262 ? -4.585 23.951 6.539 1.00 88.19 262 LEU A N 1
ATOM 2048 C CA . LEU A 1 262 ? -4.283 24.991 5.550 1.00 88.19 262 LEU A CA 1
ATOM 2049 C C . LEU A 1 262 ? -4.542 26.399 6.094 1.00 88.19 262 LEU A C 1
ATOM 2051 O O . LEU A 1 262 ? -3.726 27.287 5.904 1.00 88.19 262 LEU A O 1
ATOM 2055 N N . LYS A 1 263 ? -5.617 26.589 6.871 1.00 87.62 263 LYS A N 1
ATOM 2056 C CA . LYS A 1 263 ? -5.952 27.882 7.505 1.00 87.62 263 LYS A CA 1
ATOM 2057 C C . LYS A 1 263 ? -4.878 28.434 8.443 1.00 87.62 263 LYS A C 1
ATOM 2059 O O . LYS A 1 263 ? -4.911 29.616 8.763 1.00 87.62 263 LYS A O 1
ATOM 2064 N N . THR A 1 264 ? -4.008 27.571 8.954 1.00 89.56 264 THR A N 1
ATOM 2065 C CA . THR A 1 264 ? -2.940 27.925 9.896 1.00 89.56 264 THR A CA 1
ATOM 2066 C C . THR A 1 264 ? -1.555 27.626 9.330 1.00 89.56 264 THR A C 1
ATOM 2068 O O . THR A 1 264 ? -0.578 27.697 10.071 1.00 89.56 264 THR A O 1
ATOM 2071 N N . SER A 1 265 ? -1.472 27.224 8.061 1.00 87.56 265 SER A N 1
ATOM 2072 C CA . SER A 1 265 ? -0.217 26.892 7.392 1.00 87.56 265 SER A CA 1
ATOM 2073 C C . SER A 1 265 ? 0.342 28.109 6.648 1.00 87.56 265 SER A C 1
ATOM 2075 O O . SER A 1 265 ? -0.404 29.058 6.405 1.00 87.56 265 SER A O 1
ATOM 2077 N N . PRO A 1 266 ? 1.641 28.099 6.304 1.00 88.38 266 PRO A N 1
ATOM 2078 C CA . PRO A 1 266 ? 2.237 29.074 5.392 1.00 88.38 266 PRO A CA 1
ATOM 2079 C C . PRO A 1 266 ? 1.496 29.176 4.049 1.00 88.38 266 PRO A C 1
ATOM 2081 O O . PRO A 1 266 ? 0.842 28.220 3.634 1.00 88.38 266 PRO A O 1
ATOM 2084 N N . ASP A 1 267 ? 1.629 30.317 3.367 1.00 87.00 267 ASP A N 1
ATOM 2085 C CA . ASP A 1 267 ? 0.929 30.604 2.102 1.00 87.00 267 ASP A CA 1
ATOM 2086 C C . ASP A 1 267 ? 1.334 29.672 0.942 1.00 87.00 267 ASP A C 1
ATOM 2088 O O . ASP A 1 267 ? 0.580 29.527 -0.017 1.00 87.00 267 ASP A O 1
ATOM 2092 N N . ASP A 1 268 ? 2.513 29.049 1.019 1.00 88.31 268 ASP A N 1
ATOM 2093 C CA . ASP A 1 268 ? 3.033 28.073 0.056 1.00 88.31 268 ASP A CA 1
ATOM 2094 C C . ASP A 1 268 ? 2.624 26.624 0.368 1.00 88.31 268 ASP A C 1
ATOM 2096 O O . ASP A 1 268 ? 2.959 25.725 -0.395 1.00 88.31 268 ASP A O 1
ATOM 2100 N N . CYS A 1 269 ? 1.901 26.387 1.468 1.00 86.00 269 CYS A N 1
ATOM 2101 C CA . CYS A 1 269 ? 1.390 25.067 1.822 1.00 86.00 269 CYS A CA 1
ATOM 2102 C C . CYS A 1 269 ? 0.197 24.708 0.934 1.00 86.00 269 CYS A C 1
ATOM 2104 O O . CYS A 1 269 ? -0.838 25.383 0.949 1.00 86.00 269 CYS A O 1
ATOM 2106 N N . GLU A 1 270 ? 0.311 23.603 0.213 1.00 85.31 270 GLU A N 1
ATOM 2107 C CA . GLU A 1 270 ? -0.749 23.069 -0.622 1.00 85.31 270 GLU A CA 1
ATOM 2108 C C . GLU A 1 270 ? -1.539 21.968 0.100 1.00 85.31 270 GLU A C 1
ATOM 2110 O O . GLU A 1 270 ? -1.211 21.464 1.183 1.00 85.31 270 GLU A O 1
ATOM 2115 N N . LEU A 1 271 ? -2.666 21.589 -0.503 1.00 82.88 271 LEU A N 1
ATOM 2116 C CA . LEU A 1 271 ? -3.360 20.374 -0.098 1.00 82.88 271 LEU A CA 1
ATOM 2117 C C . LEU A 1 271 ? -2.384 19.203 -0.216 1.00 82.88 271 LEU A C 1
ATOM 2119 O O . LEU A 1 271 ? -1.639 19.118 -1.181 1.00 82.88 271 LEU A O 1
ATOM 2123 N N . GLY A 1 272 ? -2.424 18.274 0.735 1.00 81.75 272 GLY A N 1
ATOM 2124 C CA . GLY A 1 272 ? -1.584 17.075 0.706 1.00 81.75 272 GLY A CA 1
ATOM 2125 C C . GLY A 1 272 ? -0.257 17.199 1.448 1.00 81.75 272 GLY A C 1
ATOM 2126 O O . GLY A 1 272 ? 0.151 16.207 2.042 1.00 81.75 272 GLY A O 1
ATOM 2127 N N . ASP A 1 273 ? 0.314 18.397 1.579 1.00 87.50 273 ASP A N 1
ATOM 2128 C CA . ASP A 1 273 ? 1.640 18.615 2.192 1.00 87.50 273 ASP A CA 1
ATOM 2129 C C . ASP A 1 273 ? 1.747 18.169 3.653 1.00 87.50 273 ASP A C 1
ATOM 2131 O O . ASP A 1 273 ? 2.818 17.819 4.146 1.00 87.50 273 ASP A O 1
ATOM 2135 N N . LYS A 1 274 ? 0.627 18.202 4.383 1.00 90.88 274 LYS A N 1
ATOM 2136 C CA . LYS A 1 274 ? 0.578 17.886 5.821 1.00 90.88 274 LYS A CA 1
ATOM 2137 C C . LYS A 1 274 ? -0.286 16.684 6.172 1.00 90.88 274 LYS A C 1
ATOM 2139 O O . LYS A 1 274 ? -0.193 16.183 7.296 1.00 90.88 274 LYS A O 1
ATOM 2144 N N . VAL A 1 275 ? -1.153 16.239 5.261 1.00 92.81 275 VAL A N 1
ATOM 2145 C CA . VAL A 1 275 ? -2.142 15.186 5.531 1.00 92.81 275 VAL A CA 1
ATOM 2146 C C . VAL A 1 275 ? -2.266 14.259 4.335 1.00 92.81 275 VAL A C 1
ATOM 2148 O O . VAL A 1 275 ? -2.588 14.713 3.236 1.00 92.81 275 VAL A O 1
ATOM 2151 N N . MET A 1 276 ? -2.122 12.964 4.591 1.00 93.38 276 MET A N 1
ATOM 2152 C CA . MET A 1 276 ? -2.251 11.889 3.612 1.00 93.38 276 MET A CA 1
ATOM 2153 C C . MET A 1 276 ? -3.420 10.961 3.964 1.00 93.38 276 MET A C 1
ATOM 2155 O O . MET A 1 276 ? -3.661 10.656 5.136 1.00 93.38 276 MET A O 1
ATOM 2159 N N . CYS A 1 277 ? -4.145 10.504 2.945 1.00 94.38 277 CYS A N 1
ATOM 2160 C CA . CYS A 1 277 ? -5.102 9.409 3.047 1.00 94.38 277 CYS A CA 1
ATOM 2161 C C . CYS A 1 277 ? -4.421 8.115 2.597 1.00 94.38 277 CYS A C 1
ATOM 2163 O O . CYS A 1 277 ? -3.835 8.065 1.520 1.00 94.38 277 CYS A O 1
ATOM 2165 N N . VAL A 1 278 ? -4.535 7.060 3.393 1.00 95.56 278 VAL A N 1
ATOM 2166 C CA . VAL A 1 278 ? -4.052 5.722 3.045 1.00 95.56 278 VAL A CA 1
ATOM 2167 C C . VAL A 1 278 ? -5.246 4.776 3.042 1.00 95.56 278 VAL A C 1
ATOM 2169 O O . VAL A 1 278 ? -5.974 4.700 4.032 1.00 95.56 278 VAL A O 1
ATOM 2172 N N . GLN A 1 279 ? -5.472 4.076 1.937 1.00 95.00 279 GLN A N 1
ATOM 2173 C CA . GLN A 1 279 ? -6.558 3.108 1.801 1.00 95.00 279 GLN A CA 1
ATOM 2174 C C . GLN A 1 279 ? -5.974 1.725 1.546 1.00 95.00 279 GLN A C 1
ATOM 2176 O O . GLN A 1 279 ? -5.124 1.550 0.677 1.00 95.00 279 GLN A O 1
ATOM 2181 N N . LEU A 1 280 ? -6.389 0.760 2.358 1.00 95.44 280 LEU A N 1
ATOM 2182 C CA . LEU A 1 280 ? -6.077 -0.646 2.170 1.00 95.44 280 LEU A CA 1
ATOM 2183 C C . LEU A 1 280 ? -7.319 -1.343 1.637 1.00 95.44 280 LEU A C 1
ATOM 2185 O O . LEU A 1 280 ? -8.415 -1.077 2.129 1.00 95.44 280 LEU A O 1
ATOM 2189 N N . HIS A 1 281 ? -7.132 -2.269 0.707 1.00 94.69 281 HIS A N 1
ATOM 2190 C CA . HIS A 1 281 ? -8.225 -2.979 0.048 1.00 94.69 281 HIS A CA 1
ATOM 2191 C C . HIS A 1 281 ? -7.988 -4.488 0.044 1.00 94.69 281 HIS A C 1
ATOM 2193 O O . HIS A 1 281 ? -6.873 -4.954 0.290 1.00 94.69 281 HIS A O 1
ATOM 2199 N N . GLY A 1 282 ? -9.059 -5.241 -0.200 1.00 91.44 282 GLY A N 1
ATOM 2200 C CA . GLY A 1 282 ? -8.947 -6.603 -0.712 1.00 91.44 282 GLY A CA 1
ATOM 2201 C C . GLY A 1 282 ? -9.170 -6.599 -2.222 1.00 91.44 282 GLY A C 1
ATOM 2202 O O . GLY A 1 282 ? -10.015 -5.852 -2.713 1.00 91.44 282 GLY A O 1
ATOM 2203 N N . ASP A 1 283 ? -8.479 -7.472 -2.940 1.00 87.06 283 ASP A N 1
ATOM 2204 C CA . ASP A 1 283 ? -8.516 -7.586 -4.404 1.00 87.06 283 ASP A CA 1
ATOM 2205 C C . ASP A 1 283 ? -9.937 -7.780 -4.964 1.00 87.06 283 ASP A C 1
ATOM 2207 O O . ASP A 1 283 ? -10.354 -7.109 -5.921 1.00 87.06 283 ASP A O 1
ATOM 2211 N N . ALA A 1 284 ? -10.718 -8.651 -4.322 1.00 86.94 284 ALA A N 1
ATOM 2212 C CA . ALA A 1 284 ? -12.105 -8.920 -4.696 1.00 86.94 284 ALA A CA 1
ATOM 2213 C C . ALA A 1 284 ? -13.006 -7.684 -4.528 1.00 86.94 284 ALA A C 1
ATOM 2215 O O . ALA A 1 284 ? -13.802 -7.333 -5.402 1.00 86.94 284 ALA A O 1
ATOM 2216 N N . SER A 1 285 ? -12.897 -6.997 -3.388 1.00 90.19 285 SER A N 1
ATOM 2217 C CA . SER A 1 285 ? -13.761 -5.859 -3.075 1.00 90.19 285 SER A CA 1
ATOM 2218 C C . SER A 1 285 ? -13.351 -4.593 -3.814 1.00 90.19 285 SER A C 1
ATOM 2220 O O . SER A 1 285 ? -14.235 -3.841 -4.223 1.00 90.19 285 SER A O 1
ATOM 2222 N N . PHE A 1 286 ? -12.055 -4.397 -4.063 1.00 89.56 286 PHE A N 1
ATOM 2223 C CA . PHE A 1 286 ? -11.546 -3.277 -4.848 1.00 89.56 286 PHE A CA 1
ATOM 2224 C C . PHE A 1 286 ? -12.131 -3.262 -6.265 1.00 89.56 286 PHE A C 1
ATOM 2226 O O . PHE A 1 286 ? -12.579 -2.229 -6.756 1.00 89.56 286 PHE A O 1
ATOM 2233 N N . SER A 1 287 ? -12.183 -4.432 -6.903 1.00 88.31 287 SER A N 1
ATOM 2234 C CA . SER A 1 287 ? -12.715 -4.581 -8.261 1.00 88.31 287 SER A CA 1
ATOM 2235 C C . SER A 1 287 ? -14.245 -4.668 -8.321 1.00 88.31 287 SER A C 1
ATOM 2237 O O . SER A 1 287 ? -14.851 -4.221 -9.296 1.00 88.31 287 SER A O 1
ATOM 2239 N N . GLY A 1 288 ? -14.887 -5.223 -7.288 1.00 88.44 288 GLY A N 1
ATOM 2240 C CA . GLY A 1 288 ? -16.331 -5.468 -7.278 1.00 88.44 288 GLY A CA 1
ATOM 2241 C C . GLY A 1 288 ? -17.201 -4.332 -6.728 1.00 88.44 288 GLY A C 1
ATOM 2242 O O . GLY A 1 288 ? -18.392 -4.275 -7.039 1.00 88.44 288 GLY A O 1
ATOM 2243 N N . GLN A 1 289 ? -16.663 -3.438 -5.892 1.00 92.50 289 GLN A N 1
ATOM 2244 C CA . GLN A 1 289 ? -17.456 -2.393 -5.233 1.00 92.50 289 GLN A CA 1
ATOM 2245 C C . GLN A 1 289 ? -17.406 -1.069 -6.003 1.00 92.50 289 GLN A C 1
ATOM 2247 O O . GLN A 1 289 ? -16.382 -0.392 -6.047 1.00 92.50 289 GLN A O 1
ATOM 2252 N N . GLY A 1 290 ? -18.553 -0.635 -6.538 1.00 94.19 290 GLY A N 1
ATOM 2253 C CA . GLY A 1 290 ? -18.662 0.604 -7.325 1.00 94.19 290 GLY A CA 1
ATOM 2254 C C . GLY A 1 290 ? -18.218 1.877 -6.590 1.00 94.19 290 GLY A C 1
ATOM 2255 O O . GLY A 1 290 ? -17.743 2.813 -7.229 1.00 94.19 290 GLY A O 1
ATOM 2256 N N . VAL A 1 291 ? -18.276 1.882 -5.251 1.00 93.38 291 VAL A N 1
ATOM 2257 C CA . VAL A 1 291 ? -17.807 3.002 -4.414 1.00 93.38 291 VAL A CA 1
ATOM 2258 C C . VAL A 1 291 ? -16.314 3.308 -4.611 1.00 93.38 291 VAL A C 1
ATOM 2260 O O . VAL A 1 291 ? -15.892 4.444 -4.401 1.00 93.38 291 VAL A O 1
ATOM 2263 N N . ILE A 1 292 ? -15.513 2.333 -5.060 1.00 90.50 292 ILE A N 1
ATOM 2264 C CA . ILE A 1 292 ? -14.110 2.546 -5.440 1.00 90.50 292 ILE A CA 1
ATOM 2265 C C . ILE A 1 292 ? -14.021 3.469 -6.651 1.00 90.50 292 ILE A C 1
ATOM 2267 O O . ILE A 1 292 ? -13.334 4.485 -6.595 1.00 90.50 292 ILE A O 1
ATOM 2271 N N . MET A 1 293 ? -14.760 3.162 -7.719 1.00 90.00 293 MET A N 1
ATOM 2272 C CA . MET A 1 293 ? -14.762 3.970 -8.942 1.00 90.00 293 MET A CA 1
ATOM 2273 C C . MET A 1 293 ? -15.380 5.349 -8.710 1.00 90.00 293 MET A C 1
ATOM 2275 O O . MET A 1 293 ? -14.895 6.336 -9.258 1.00 90.00 293 MET A O 1
ATOM 2279 N N . GLU A 1 294 ? -16.398 5.450 -7.851 1.00 90.19 294 GLU A N 1
ATOM 2280 C CA . GLU A 1 294 ? -16.916 6.746 -7.395 1.00 90.19 294 GLU A CA 1
ATOM 2281 C C . GLU A 1 294 ? -15.838 7.546 -6.648 1.00 90.19 294 GLU A C 1
ATOM 2283 O O . GLU A 1 294 ? -15.639 8.727 -6.931 1.00 90.19 294 GLU A O 1
ATOM 2288 N N . GLY A 1 295 ? -15.097 6.904 -5.738 1.00 86.50 295 GLY A N 1
ATOM 2289 C CA . GLY A 1 295 ? -13.989 7.512 -5.001 1.00 86.50 295 GLY A CA 1
ATOM 2290 C C . GLY A 1 295 ? -12.836 7.969 -5.899 1.00 86.50 295 GLY A C 1
ATOM 2291 O O . GLY A 1 295 ? -12.331 9.074 -5.715 1.00 86.50 295 GLY A O 1
ATOM 2292 N N . LEU A 1 296 ? -12.458 7.169 -6.900 1.00 84.75 296 LEU A N 1
ATOM 2293 C CA . LEU A 1 296 ? -11.471 7.545 -7.919 1.00 84.75 296 LEU A CA 1
ATOM 2294 C C . LEU A 1 296 ? -11.986 8.686 -8.805 1.00 84.75 296 LEU A C 1
ATOM 2296 O O . LEU A 1 296 ? -11.241 9.607 -9.114 1.00 84.75 296 LEU A O 1
ATOM 2300 N N . GLY A 1 297 ? -13.273 8.704 -9.158 1.00 82.75 297 GLY A N 1
ATOM 2301 C CA . GLY A 1 297 ? -13.885 9.845 -9.847 1.00 82.75 297 GLY A CA 1
ATOM 2302 C C . GLY A 1 297 ? -13.827 11.135 -9.020 1.00 82.75 297 GLY A C 1
ATOM 2303 O O . GLY A 1 297 ? -13.722 12.229 -9.573 1.00 82.75 297 GLY A O 1
ATOM 2304 N N . LEU A 1 298 ? -13.837 11.010 -7.691 1.00 80.06 298 LEU A N 1
ATOM 2305 C CA . LEU A 1 298 ? -13.617 12.110 -6.763 1.00 80.06 298 LEU A CA 1
ATOM 2306 C C . LEU A 1 298 ? -12.136 12.449 -6.555 1.00 80.06 298 LEU A C 1
ATOM 2308 O O . LEU A 1 298 ? -11.892 13.383 -5.811 1.00 80.06 298 LEU A O 1
ATOM 2312 N N . SER A 1 299 ? -11.129 11.791 -7.131 1.00 70.06 299 SER A N 1
ATOM 2313 C CA . SER A 1 299 ? -9.744 12.279 -6.965 1.00 70.06 299 SER A CA 1
ATOM 2314 C C . SER A 1 299 ? -9.459 13.502 -7.843 1.00 70.06 299 SER A C 1
ATOM 2316 O O . SER A 1 299 ? -8.776 14.413 -7.404 1.00 70.06 299 SER A O 1
ATOM 2318 N N . VAL A 1 300 ? -10.086 13.576 -9.021 1.00 63.12 300 VAL A N 1
ATOM 2319 C CA . VAL A 1 300 ? -9.803 14.555 -10.092 1.00 63.12 300 VAL A CA 1
ATOM 2320 C C . VAL A 1 300 ? -10.683 15.817 -10.086 1.00 63.12 300 VAL A C 1
ATOM 2322 O O . VAL A 1 300 ? -10.677 16.593 -11.045 1.00 63.12 300 VAL A O 1
ATOM 2325 N N . VAL A 1 301 ? -11.493 16.036 -9.047 1.00 62.25 301 VAL A N 1
ATOM 2326 C CA . VAL A 1 301 ? -12.357 17.227 -8.947 1.00 62.25 301 VAL A CA 1
ATOM 2327 C C . VAL A 1 301 ? -11.626 18.314 -8.153 1.00 62.25 301 VAL A C 1
ATOM 2329 O O . VAL A 1 301 ? -11.081 18.070 -7.087 1.00 62.25 301 VAL A O 1
ATOM 2332 N N . SER A 1 302 ? -11.660 19.569 -8.606 1.00 53.72 302 SER A N 1
ATOM 2333 C CA . SER A 1 302 ? -10.949 20.677 -7.932 1.00 53.72 302 SER A CA 1
ATOM 2334 C C . SER A 1 302 ? -11.356 20.903 -6.462 1.00 53.72 302 SER A C 1
ATOM 2336 O O . SER A 1 302 ? -10.623 21.509 -5.678 1.00 53.72 302 SER A O 1
ATOM 2338 N N . SER A 1 303 ? -12.533 20.413 -6.056 1.00 54.16 303 SER A N 1
ATOM 2339 C CA . SER A 1 303 ? -13.019 20.449 -4.674 1.00 54.16 303 SER A CA 1
ATOM 2340 C C . SER A 1 303 ? -12.566 19.267 -3.804 1.00 54.16 303 SER A C 1
ATOM 2342 O O . SER A 1 303 ? -12.864 19.265 -2.605 1.00 54.16 303 SER A O 1
ATOM 2344 N N . SER A 1 304 ? -11.879 18.273 -4.363 1.00 51.69 304 SER A N 1
ATOM 2345 C CA . SER A 1 304 ? -11.499 17.025 -3.698 1.00 51.69 304 SER A CA 1
ATOM 2346 C C . SER A 1 304 ? -9.973 16.848 -3.585 1.00 51.69 304 SER A C 1
ATOM 2348 O O . SER A 1 304 ? -9.217 17.816 -3.675 1.00 51.69 304 SER A O 1
ATOM 2350 N N . ILE A 1 305 ? -9.539 15.673 -3.123 1.00 54.72 305 ILE A N 1
ATOM 2351 C CA . ILE A 1 305 ? -8.216 15.415 -2.528 1.00 54.72 305 ILE A CA 1
ATOM 2352 C C . ILE A 1 305 ? -7.255 15.010 -3.641 1.00 54.72 305 ILE A C 1
ATOM 2354 O O . ILE A 1 305 ? -7.112 13.826 -3.922 1.00 54.72 305 ILE A O 1
ATOM 2358 N N . ASP A 1 306 ? -6.636 15.993 -4.280 1.00 50.97 306 ASP A N 1
ATOM 2359 C CA . ASP A 1 306 ? -5.864 15.749 -5.505 1.00 50.97 306 ASP A CA 1
ATOM 2360 C C . ASP A 1 306 ? -4.435 15.218 -5.239 1.00 50.97 306 ASP A C 1
ATOM 2362 O O . ASP A 1 306 ? -3.807 14.631 -6.109 1.00 50.97 306 ASP A O 1
ATOM 2366 N N . SER A 1 307 ? -3.891 15.370 -4.026 1.00 51.97 307 SER A N 1
ATOM 2367 C CA . SER A 1 307 ? -2.425 15.346 -3.852 1.00 51.97 307 SER A CA 1
ATOM 2368 C C . SER A 1 307 ? -1.849 14.346 -2.844 1.00 51.97 307 SER A C 1
ATOM 2370 O O . SER A 1 307 ? -0.635 14.320 -2.652 1.00 51.97 307 SER A O 1
ATOM 2372 N N . SER A 1 308 ? -2.651 13.507 -2.174 1.00 57.81 308 SER A N 1
ATOM 2373 C CA . SER A 1 308 ? -2.098 12.628 -1.124 1.00 57.81 308 SER A CA 1
ATOM 2374 C C . SER A 1 308 ? -2.923 11.382 -0.790 1.00 57.81 308 SER A C 1
ATOM 2376 O O . SER A 1 308 ? -3.121 11.056 0.383 1.00 57.81 308 SER A O 1
ATOM 2378 N N . VAL A 1 309 ? -3.412 10.661 -1.800 1.00 63.81 309 VAL A N 1
ATOM 2379 C CA . VAL A 1 309 ? -4.048 9.348 -1.595 1.00 63.81 309 VAL A CA 1
ATOM 2380 C C . VAL A 1 309 ? -3.084 8.237 -2.005 1.00 63.81 309 VAL A C 1
ATOM 2382 O O . VAL A 1 309 ? -2.664 8.174 -3.155 1.00 63.81 309 VAL A O 1
ATOM 2385 N N . ALA A 1 310 ? -2.754 7.349 -1.070 1.00 66.75 310 ALA A N 1
ATOM 2386 C CA . ALA A 1 310 ? -2.029 6.114 -1.345 1.00 66.75 310 ALA A CA 1
ATOM 2387 C C . ALA A 1 310 ? -2.981 4.919 -1.200 1.00 66.75 310 ALA A C 1
ATOM 2389 O O . ALA A 1 310 ? -3.566 4.724 -0.132 1.00 66.75 310 ALA A O 1
ATOM 2390 N N . ASN A 1 311 ? -3.119 4.120 -2.259 1.00 75.62 311 ASN A N 1
ATOM 2391 C CA . ASN A 1 311 ? -3.922 2.896 -2.258 1.00 75.62 311 ASN A CA 1
ATOM 2392 C C . ASN A 1 311 ? -2.993 1.679 -2.199 1.00 75.62 311 ASN A C 1
ATOM 2394 O O . ASN A 1 311 ? -2.041 1.586 -2.975 1.00 75.62 311 ASN A O 1
ATOM 2398 N N . LEU A 1 312 ? -3.263 0.753 -1.282 1.00 63.03 312 LEU A N 1
ATOM 2399 C CA . LEU A 1 312 ? -2.533 -0.499 -1.124 1.00 63.03 312 LEU A CA 1
ATOM 2400 C C . LEU A 1 312 ? -3.517 -1.666 -1.201 1.00 63.03 312 LEU A C 1
ATOM 2402 O O . LEU A 1 312 ? -4.349 -1.847 -0.314 1.00 63.03 312 LEU A O 1
ATOM 2406 N N . ASP A 1 313 ? -3.408 -2.471 -2.250 1.00 59.53 313 ASP A N 1
ATOM 2407 C CA . ASP A 1 313 ? -4.212 -3.681 -2.394 1.00 59.53 313 ASP A CA 1
ATOM 2408 C C . ASP A 1 313 ? -3.495 -4.883 -1.761 1.00 59.53 313 ASP A C 1
ATOM 2410 O O . ASP A 1 313 ? -2.292 -5.085 -1.955 1.00 59.53 313 ASP A O 1
ATOM 2414 N N . ILE A 1 314 ? -4.225 -5.668 -0.972 1.00 58.06 314 ILE A N 1
ATOM 2415 C CA . ILE A 1 314 ? -3.735 -6.885 -0.331 1.00 58.06 314 ILE A CA 1
ATOM 2416 C C . ILE A 1 314 ? -4.534 -8.034 -0.914 1.00 58.06 314 ILE A C 1
ATOM 2418 O O . ILE A 1 314 ? -5.718 -8.195 -0.614 1.00 58.06 314 ILE A O 1
ATOM 2422 N N . GLN A 1 315 ? -3.860 -8.877 -1.693 1.00 51.09 315 GLN A N 1
ATOM 2423 C CA . GLN A 1 315 ? -4.492 -10.050 -2.273 1.00 51.09 315 GLN A CA 1
ATOM 2424 C C . GLN A 1 315 ? -5.061 -10.943 -1.160 1.00 51.09 315 GLN A C 1
ATOM 2426 O O . GLN A 1 315 ? -4.331 -11.494 -0.328 1.00 51.09 315 GLN A O 1
ATOM 2431 N N . ALA A 1 316 ? -6.383 -11.070 -1.124 1.00 44.69 316 ALA A N 1
ATOM 2432 C CA . ALA A 1 316 ? -7.109 -11.813 -0.122 1.00 44.69 316 ALA A CA 1
ATOM 2433 C C . ALA A 1 316 ? -7.928 -12.912 -0.792 1.00 44.69 316 ALA A C 1
ATOM 2435 O O . ALA A 1 316 ? -9.067 -12.723 -1.193 1.00 44.69 316 ALA A O 1
ATOM 2436 N N . THR A 1 317 ? -7.366 -14.118 -0.819 1.00 38.25 317 THR A N 1
ATOM 2437 C CA . THR A 1 317 ? -8.047 -15.321 -1.303 1.00 38.25 317 THR A CA 1
ATOM 2438 C C . THR A 1 317 ? -9.252 -15.676 -0.415 1.00 38.25 317 THR A C 1
ATOM 2440 O O . THR A 1 317 ? -9.130 -16.369 0.597 1.00 38.25 317 THR A O 1
ATOM 2443 N N . TYR A 1 318 ? -10.441 -15.194 -0.784 1.00 35.78 318 TYR A N 1
ATOM 2444 C CA . TYR A 1 318 ? -11.708 -15.900 -0.549 1.00 35.78 318 TYR A CA 1
ATOM 2445 C C . TYR A 1 318 ? -11.826 -17.018 -1.629 1.00 35.78 318 TYR A C 1
ATOM 2447 O O . TYR A 1 318 ? -10.993 -17.055 -2.532 1.00 35.78 318 TYR A O 1
ATOM 2455 N N . PRO A 1 319 ? -12.746 -18.009 -1.569 1.00 36.59 319 PRO A N 1
ATOM 2456 C CA . PRO A 1 319 ? -12.686 -19.195 -2.435 1.00 36.59 319 PRO A CA 1
ATOM 2457 C C . PRO A 1 319 ? -12.992 -18.920 -3.921 1.00 36.59 319 PRO A C 1
ATOM 2459 O O . PRO A 1 319 ? -13.010 -19.853 -4.724 1.00 36.59 319 PRO A O 1
ATOM 2462 N N . THR A 1 320 ? -13.238 -17.669 -4.297 1.00 36.47 320 THR A N 1
ATOM 2463 C CA . THR A 1 320 ? -13.366 -17.195 -5.673 1.00 36.47 320 THR A CA 1
ATOM 2464 C C . THR A 1 320 ? -11.997 -16.765 -6.197 1.00 36.47 320 THR A C 1
ATOM 2466 O O . THR A 1 320 ? -11.274 -16.007 -5.562 1.00 36.47 320 THR A O 1
ATOM 2469 N N . THR A 1 321 ? -11.584 -17.313 -7.340 1.00 45.66 321 THR A N 1
ATOM 2470 C CA . THR A 1 321 ? -10.300 -16.966 -7.959 1.00 45.66 321 THR A CA 1
ATOM 2471 C C . THR A 1 321 ? -10.401 -15.621 -8.692 1.00 45.66 321 THR A C 1
ATOM 2473 O O . THR A 1 321 ? -11.464 -15.325 -9.240 1.00 45.66 321 THR A O 1
ATOM 2476 N N . PRO A 1 322 ? -9.303 -14.845 -8.815 1.00 54.50 322 PRO A N 1
ATOM 2477 C CA . PRO A 1 322 ? -9.311 -13.552 -9.515 1.00 54.50 322 PRO A CA 1
ATOM 2478 C C . PRO A 1 322 ? -9.876 -13.616 -10.945 1.00 54.50 322 PRO A C 1
ATOM 2480 O O . PRO A 1 322 ? -10.529 -12.687 -11.405 1.00 54.50 322 PRO A O 1
ATOM 2483 N N . ALA A 1 323 ? -9.708 -14.759 -11.624 1.00 47.66 323 ALA A N 1
ATOM 2484 C CA . ALA A 1 323 ? -10.254 -15.017 -12.960 1.00 47.66 323 ALA A CA 1
ATOM 2485 C C . ALA A 1 323 ? -11.797 -15.006 -13.035 1.00 47.66 323 ALA A C 1
ATOM 2487 O O . ALA A 1 323 ? -12.352 -14.909 -14.126 1.00 47.66 323 ALA A O 1
ATOM 2488 N N . VAL A 1 324 ? -12.487 -15.153 -11.901 1.00 45.12 324 VAL A N 1
ATOM 2489 C CA . VAL A 1 324 ? -13.955 -15.112 -11.804 1.00 45.12 324 VAL A CA 1
ATOM 2490 C C . VAL A 1 324 ? -14.445 -13.729 -11.361 1.00 45.12 324 VAL A C 1
ATOM 2492 O O . VAL A 1 324 ? -15.579 -13.362 -11.658 1.00 45.12 324 VAL A O 1
ATOM 2495 N N . GLU A 1 325 ? -13.604 -12.952 -10.677 1.00 39.56 325 GLU A N 1
ATOM 2496 C CA . GLU A 1 325 ? -13.974 -11.666 -10.072 1.00 39.56 325 GLU A CA 1
ATOM 2497 C C . GLU A 1 325 ? -13.674 -10.462 -10.971 1.00 39.56 325 GLU A C 1
ATOM 2499 O O . GLU A 1 325 ? -14.338 -9.433 -10.855 1.00 39.56 325 GLU A O 1
ATOM 2504 N N . GLN A 1 326 ? -12.709 -10.584 -11.888 1.00 47.09 326 GLN A N 1
ATOM 2505 C CA . GLN A 1 326 ? -12.220 -9.468 -12.698 1.00 47.09 326 GLN A CA 1
ATOM 2506 C C . GLN A 1 326 ? -12.303 -9.766 -14.195 1.00 47.09 326 GLN A C 1
ATOM 2508 O O . GLN A 1 326 ? -11.925 -10.834 -14.670 1.00 47.09 326 GLN A O 1
ATOM 2513 N N . SER A 1 327 ? -12.758 -8.776 -14.967 1.00 50.38 327 SER A N 1
ATOM 2514 C CA . SER A 1 327 ? -12.719 -8.808 -16.436 1.00 50.38 327 SER A CA 1
ATOM 2515 C C . SER A 1 327 ? -11.402 -8.273 -17.017 1.00 50.38 327 SER A C 1
ATOM 2517 O O . SER A 1 327 ? -11.265 -8.184 -18.237 1.00 50.38 327 SER A O 1
ATOM 2519 N N . ILE A 1 328 ? -10.462 -7.867 -16.159 1.00 46.31 328 ILE A N 1
ATOM 2520 C CA . ILE A 1 328 ? -9.164 -7.272 -16.504 1.00 46.31 328 ILE A CA 1
ATOM 2521 C C . ILE A 1 328 ? -8.029 -8.014 -15.786 1.00 46.31 328 ILE A C 1
ATOM 2523 O O . ILE A 1 328 ? -8.271 -8.766 -14.849 1.00 46.31 328 ILE A O 1
ATOM 2527 N N . SER A 1 329 ? -6.790 -7.843 -16.253 1.00 52.53 329 SER A N 1
ATOM 2528 C CA . SER A 1 329 ? -5.640 -8.645 -15.806 1.00 52.53 329 SER A CA 1
ATOM 2529 C C . SER A 1 329 ? -5.113 -8.319 -14.405 1.00 52.53 329 SER A C 1
ATOM 2531 O O . SER A 1 329 ? -4.329 -9.106 -13.880 1.00 52.53 329 SER A O 1
ATOM 2533 N N . TRP A 1 330 ? -5.496 -7.176 -13.830 1.00 60.59 330 TRP A N 1
ATOM 2534 C CA . TRP A 1 330 ? -5.008 -6.680 -12.541 1.00 60.59 330 TRP A CA 1
ATOM 2535 C C . TRP A 1 330 ? -6.146 -6.048 -11.743 1.00 60.59 330 TRP A C 1
ATOM 2537 O O . TRP A 1 330 ? -7.036 -5.436 -12.332 1.00 60.59 330 TRP A O 1
ATOM 2547 N N . SER A 1 331 ? -6.082 -6.148 -10.412 1.00 49.09 331 SER A N 1
ATOM 2548 C CA . SER A 1 331 ? -7.015 -5.461 -9.516 1.00 49.09 331 SER A CA 1
ATOM 2549 C C . SER A 1 331 ? -6.765 -3.955 -9.472 1.00 49.09 331 SER A C 1
ATOM 2551 O O . SER A 1 331 ? -7.716 -3.192 -9.369 1.00 49.09 331 SER A O 1
ATOM 2553 N N . SER A 1 332 ? -5.510 -3.515 -9.603 1.00 53.12 332 SER A N 1
ATOM 2554 C CA . SER A 1 332 ? -5.148 -2.097 -9.666 1.00 53.12 332 SER A CA 1
ATOM 2555 C C . SER A 1 332 ? -5.669 -1.447 -10.952 1.00 53.12 332 SER A C 1
ATOM 2557 O O . SER A 1 332 ? -5.383 -1.942 -12.045 1.00 53.12 332 SER A O 1
ATOM 2559 N N . ALA A 1 333 ? -6.399 -0.339 -10.800 1.00 35.62 333 ALA A N 1
ATOM 2560 C CA . ALA A 1 333 ? -6.877 0.512 -11.891 1.00 35.62 333 ALA A CA 1
ATOM 2561 C C . ALA A 1 333 ? -5.860 1.605 -12.245 1.00 35.62 333 ALA A C 1
ATOM 2563 O O . ALA A 1 333 ? -5.231 2.139 -11.302 1.00 35.62 333 ALA A O 1
#

InterPro domains:
  IPR011603 2-oxoglutarate dehydrogenase E1 component [PTHR23152] (2-301)
  IPR029061 Thiamin diphosphate-binding fold [SSF52518] (53-300)

pLDDT: mean 85.68, std 15.03, range [35.62, 98.19]

Organism: NCBI:txid117069

Secondary structure (DSSP, 8-state):
--GGGG----TT--S-PPP-GGG-GGGGT---TT-EEE-TTTS--S-TTS-------EEEHHHHHHHHHHHHSSSS----TT-S-HHHHHHHHHHHHHHTS--S--TTSHHHHHHHHHHHHHHHHHHHHHHHHHHH-TT------TT-TTHHHHHHHHHHHHHHTT--EEEEE--STTHHHHHHHTS---HHHHHHHHTT--SS-GGG------GGG-----EE--SSSS-EEEEEPP--SSTTTTHHHHHHHHHHHHHHHHTTS-TTPPTTSSEEEEEEEEHHHHHH-HHHHHHHHTTSSTTS--S-EEEEEE----SS-HHHH-SSS-S--

Radius of gyration: 22.9 Å; chains: 1; bounding box: 53×52×68 Å